Protein AF-A0A453CK16-F1 (afdb_monomer)

Nearest PDB structures (foldseek):
  3obv-assembly1_E  TM=9.033E-01  e=1.481E-09  Mus musculus
  3o4x-assembly2_F  TM=9.079E-01  e=4.672E-09  Mus musculus
  3obv-assembly2_H  TM=8.999E-01  e=5.505E-09  Mus musculus
  3obv-assembly1_F  TM=8.998E-01  e=8.074E-09  Mus musculus
  9b27-assembly1_G  TM=8.841E-01  e=6.142E-09  Mus musculus

Foldseek 3Di:
DVLVLVVQQVVQPPHPSHPDPADFLLVLLCQQVAADPVNPDGNLLVSLVCCVVPPVVVLVVVVVCVCLVVQLPDDLVVVVVVLVVLVVVLVVLVVVLVVCVVVPPVCPVVNVVSVVVSVVSVVVSVVVVVVSVVVQVVQQVLCVVSVHGCVVQGSSNSSVSVVSSSVSNNVSNVVSVVVVVVVVVVVVVVVVVVVVVVVVD

Solvent-accessible surface area (backbone atoms only — not comparable to full-atom values): 11253 Å² total; per-residue (Å²): 111,68,70,57,51,55,53,48,24,64,76,26,57,95,45,97,66,24,82,60,95,73,71,60,70,75,60,58,66,48,29,69,70,43,57,44,97,81,67,82,43,26,46,42,37,51,48,43,52,51,30,59,76,76,42,52,85,63,72,57,53,69,71,81,46,74,57,47,74,60,56,38,69,52,53,70,66,59,53,51,52,54,53,50,49,50,52,54,51,52,55,49,53,53,48,51,54,62,56,43,62,77,62,52,76,82,35,51,67,55,50,55,53,49,49,61,48,45,68,50,49,54,56,51,52,54,51,49,52,53,52,53,53,48,50,52,52,52,38,41,48,54,22,46,74,53,74,40,53,43,93,81,39,38,52,48,54,51,35,43,53,50,49,51,38,51,53,53,48,53,51,33,41,53,53,50,52,51,49,54,52,52,51,50,55,50,55,52,52,53,52,52,54,56,52,56,58,68,75,74,116

Organism: Aegilops tauschii subsp. strangulata (NCBI:txid200361)

Secondary structure (DSSP, 8-state):
-HHHHHHHHHHTTTSTTSS-S---GGGGGGGTT-B-TTSS-BHHHHHHHHHHHH-GGGTTGGGGGTTHHHHTT--HHHHHHHHHHHHHHHHHHHHHHHHGGGGTTTTHHHHHHHHHHHHHHHHHHHHHHHHHHHHHHHHHHHHHHTT--TTTS-HHHHHHHHHHHHHHHHHHHHHHHHHHHHHHHHHHHHHHHHHHHHT--

pLDDT: mean 93.97, std 6.88, range [46.44, 98.5]

Sequence (201 aa):
MQTILTLGNALNQGTARGSAVGFRLDSLLKLSDTRARNNKMTLMHYLCKLLAEKLPELLDFDKDLIHLEAASKIQLKLLAEEMQAINKGLEKVEQELAASVNDGAISVGFRKALKSFLDSAEAVVRSLISLYSEVGRNADSLAQYFGEDPARCPFEQVTSILVIFVNMFKKSRDENARTVEAEKKKMEKEKASMSTIKGSE

Structure (mmCIF, N/CA/C/O backbone):
data_AF-A0A453CK16-F1
#
_entry.id   AF-A0A453CK16-F1
#
loop_
_atom_site.group_PDB
_atom_site.id
_atom_site.type_symbol
_atom_site.label_atom_id
_atom_site.label_alt_id
_atom_site.label_comp_id
_atom_site.label_asym_id
_atom_site.label_entity_id
_atom_site.label_seq_id
_atom_site.pdbx_PDB_ins_code
_atom_site.Cartn_x
_atom_site.Cartn_y
_atom_site.Cartn_z
_atom_site.occupancy
_atom_site.B_iso_or_equiv
_atom_site.auth_seq_id
_atom_site.auth_comp_id
_atom_site.auth_asym_id
_atom_site.auth_atom_id
_atom_site.pdbx_PDB_model_num
ATOM 1 N N . MET A 1 1 ? -11.750 -7.220 8.566 1.00 93.44 1 MET A N 1
ATOM 2 C CA . MET A 1 1 ? -12.804 -6.336 8.009 1.00 93.44 1 MET A CA 1
ATOM 3 C C . MET A 1 1 ? -14.216 -6.707 8.461 1.00 93.44 1 MET A C 1
ATOM 5 O O . MET A 1 1 ? -14.912 -5.819 8.934 1.00 93.44 1 MET A O 1
ATOM 9 N N . GLN A 1 2 ? -14.642 -7.976 8.399 1.00 95.69 2 GLN A N 1
ATOM 10 C CA . GLN A 1 2 ? -16.018 -8.367 8.758 1.00 95.69 2 GLN A CA 1
ATOM 11 C C . GLN A 1 2 ? -16.450 -7.936 10.172 1.00 95.69 2 GLN A C 1
ATOM 13 O O . GLN A 1 2 ? -17.534 -7.389 10.341 1.00 95.69 2 GLN A O 1
ATOM 18 N N . THR A 1 3 ? -15.583 -8.092 11.178 1.00 97.12 3 THR A N 1
ATOM 19 C CA . THR A 1 3 ? -15.864 -7.641 12.554 1.00 97.12 3 THR A CA 1
ATOM 20 C C . THR A 1 3 ? -16.160 -6.141 12.623 1.00 97.12 3 THR A C 1
ATOM 22 O O . THR A 1 3 ? -17.064 -5.725 13.341 1.00 97.12 3 THR A O 1
ATOM 25 N N . ILE A 1 4 ? -15.450 -5.324 11.837 1.00 97.31 4 ILE A N 1
ATOM 26 C CA . ILE A 1 4 ? -15.676 -3.874 11.759 1.00 97.31 4 ILE A CA 1
ATOM 27 C C . ILE A 1 4 ? -17.053 -3.585 11.156 1.00 97.31 4 ILE A C 1
ATOM 29 O O . ILE A 1 4 ? -17.780 -2.758 11.697 1.00 97.31 4 ILE A O 1
ATOM 33 N N . LEU A 1 5 ? -17.434 -4.289 10.084 1.00 97.06 5 LEU A N 1
ATOM 34 C CA . LEU A 1 5 ? -18.754 -4.143 9.464 1.00 97.06 5 LEU A CA 1
ATOM 35 C C . LEU A 1 5 ? -19.875 -4.500 10.449 1.00 97.06 5 LEU A C 1
ATOM 37 O O . LEU A 1 5 ? -20.824 -3.734 10.601 1.00 97.06 5 LEU A O 1
ATOM 41 N N . THR A 1 6 ? -19.745 -5.621 11.163 1.00 96.50 6 THR A N 1
ATOM 42 C CA . THR A 1 6 ? -20.721 -6.050 12.176 1.00 96.50 6 THR A CA 1
ATOM 43 C C . THR A 1 6 ? -20.868 -5.012 13.288 1.00 96.50 6 THR A C 1
ATOM 45 O O . THR A 1 6 ? -21.990 -4.644 13.638 1.00 96.50 6 THR A O 1
ATOM 48 N N . LEU A 1 7 ? -19.753 -4.488 13.809 1.00 95.50 7 LEU A N 1
ATOM 49 C CA . LEU A 1 7 ? -19.775 -3.421 14.813 1.00 95.50 7 LEU A CA 1
ATOM 50 C C . LEU A 1 7 ? -20.417 -2.142 14.271 1.00 95.50 7 LEU A C 1
ATOM 52 O O . LEU A 1 7 ? -21.259 -1.545 14.938 1.00 95.50 7 LEU A O 1
ATOM 56 N N . GLY A 1 8 ? -20.054 -1.740 13.054 1.00 95.44 8 GLY A N 1
ATOM 57 C CA . GLY A 1 8 ? -20.627 -0.579 12.384 1.00 95.44 8 GLY A CA 1
ATOM 58 C C . GLY A 1 8 ? -22.141 -0.701 12.218 1.00 95.44 8 GLY A C 1
ATOM 59 O O . GLY A 1 8 ? -22.864 0.231 12.561 1.00 95.44 8 GLY A O 1
ATOM 60 N N . ASN A 1 9 ? -22.634 -1.854 11.766 1.00 96.94 9 ASN A N 1
ATOM 61 C CA . ASN A 1 9 ? -24.064 -2.109 11.599 1.00 96.94 9 ASN A CA 1
ATOM 62 C C . ASN A 1 9 ? -24.823 -2.101 12.926 1.00 96.94 9 ASN A C 1
ATOM 64 O O . ASN A 1 9 ? -25.909 -1.528 12.992 1.00 96.94 9 ASN A O 1
ATOM 68 N N . ALA A 1 10 ? -24.246 -2.682 13.981 1.00 95.19 10 ALA A N 1
ATOM 69 C CA . ALA A 1 10 ? -24.843 -2.652 15.313 1.00 95.19 10 ALA A CA 1
ATOM 70 C C . ALA A 1 10 ? -24.954 -1.216 15.855 1.00 95.19 10 ALA A C 1
ATOM 72 O O . ALA A 1 10 ? -25.998 -0.827 16.369 1.00 95.19 10 ALA A O 1
ATOM 73 N N . LEU A 1 11 ? -23.907 -0.401 15.691 1.00 92.69 11 LEU A N 1
ATOM 74 C CA . LEU A 1 11 ? -23.900 0.994 16.150 1.00 92.69 11 LEU A CA 1
ATOM 75 C C . LEU A 1 11 ? -24.828 1.906 15.340 1.00 92.69 11 LEU A C 1
ATOM 77 O O . LEU A 1 11 ? -25.341 2.884 15.875 1.00 92.69 11 LEU A O 1
ATOM 81 N N . ASN A 1 12 ? -25.035 1.601 14.058 1.00 94.06 12 ASN A N 1
ATOM 82 C CA . ASN A 1 12 ? -25.872 2.390 13.154 1.00 94.06 12 ASN A CA 1
ATOM 83 C C . ASN A 1 12 ? -27.290 1.816 12.989 1.00 94.06 12 ASN A C 1
ATOM 85 O O . ASN A 1 12 ? -28.010 2.233 12.074 1.00 94.06 12 ASN A O 1
ATOM 89 N N . GLN A 1 13 ? -27.708 0.875 13.842 1.00 95.50 13 GLN A N 1
ATOM 90 C CA . GLN A 1 13 ? -29.038 0.272 13.779 1.00 95.50 13 GLN A CA 1
ATOM 91 C C . GLN A 1 13 ? -30.133 1.350 13.833 1.00 95.50 13 GLN A C 1
ATOM 93 O O . GLN A 1 13 ? -30.101 2.252 14.666 1.00 95.50 13 GLN A O 1
ATOM 98 N N . GLY A 1 14 ? -31.102 1.264 12.917 1.00 93.44 14 GLY A N 1
ATOM 99 C CA . GLY A 1 14 ? -32.196 2.238 12.812 1.00 93.44 14 GLY A CA 1
ATOM 100 C C . GLY A 1 14 ? -31.829 3.553 12.112 1.00 93.44 14 GLY A C 1
ATOM 101 O O . GLY A 1 14 ? -32.677 4.432 12.000 1.00 93.44 14 GLY A O 1
ATOM 102 N N . THR A 1 15 ? -30.600 3.698 11.610 1.00 94.81 15 THR A N 1
ATOM 103 C CA . THR A 1 15 ? -30.185 4.837 10.774 1.00 94.81 15 THR A CA 1
ATOM 104 C C . THR A 1 15 ? -30.029 4.420 9.310 1.00 94.81 15 THR A C 1
ATOM 106 O O . THR A 1 15 ? -29.925 3.234 9.001 1.00 94.81 15 THR A O 1
ATOM 109 N N . ALA A 1 16 ? -29.903 5.394 8.403 1.00 91.25 16 ALA A N 1
ATOM 110 C CA . ALA A 1 16 ? -29.611 5.141 6.986 1.00 91.25 16 ALA A CA 1
ATOM 111 C C . ALA A 1 16 ? -28.255 4.443 6.733 1.00 91.25 16 ALA A C 1
ATOM 113 O O . ALA A 1 16 ? -27.999 3.990 5.623 1.00 91.25 16 ALA A O 1
ATOM 114 N N . ARG A 1 17 ? -27.372 4.378 7.741 1.00 89.88 17 ARG A N 1
ATOM 115 C CA . ARG A 1 17 ? -26.071 3.690 7.677 1.00 89.88 17 ARG A CA 1
ATOM 116 C C . ARG A 1 17 ? -26.094 2.295 8.315 1.00 89.88 17 ARG A C 1
ATOM 118 O O . ARG A 1 17 ? -25.049 1.655 8.387 1.00 89.88 17 ARG A O 1
ATOM 125 N N . GLY A 1 18 ? -27.243 1.847 8.821 1.00 91.31 18 GLY A N 1
ATOM 126 C CA . GLY A 1 18 ? -27.430 0.486 9.322 1.00 91.31 18 GLY A CA 1
ATOM 127 C C . GLY A 1 18 ? -27.593 -0.527 8.185 1.00 91.31 18 GLY A C 1
ATOM 128 O O . GLY A 1 18 ? -27.884 -0.154 7.051 1.00 91.31 18 GLY A O 1
ATOM 129 N N . SER A 1 19 ? -27.422 -1.815 8.496 1.00 94.06 19 SER A N 1
ATOM 130 C CA . SER A 1 19 ? -27.578 -2.930 7.541 1.00 94.06 19 SER A CA 1
ATOM 131 C C . SER A 1 19 ? -26.737 -2.800 6.261 1.00 94.06 19 SER A C 1
ATOM 133 O O . SER A 1 19 ? -27.125 -3.281 5.198 1.00 94.06 19 SER A O 1
ATOM 135 N N . ALA A 1 20 ? -25.575 -2.156 6.353 1.00 95.56 20 ALA A N 1
ATOM 136 C CA . ALA A 1 20 ? -24.637 -2.049 5.251 1.00 95.56 20 ALA A CA 1
ATOM 137 C C . ALA A 1 20 ? -24.041 -3.425 4.909 1.00 95.56 20 ALA A C 1
ATOM 139 O O . ALA A 1 20 ? -23.761 -4.238 5.794 1.00 95.56 20 ALA A O 1
ATOM 140 N N . VAL A 1 21 ? -23.802 -3.660 3.619 1.00 95.00 21 VAL A N 1
ATOM 141 C CA . VAL A 1 21 ? -23.111 -4.862 3.109 1.00 95.00 21 VAL A CA 1
ATOM 142 C C . VAL A 1 21 ? -21.591 -4.678 3.023 1.00 95.00 21 VAL A C 1
ATOM 144 O O . VAL A 1 21 ? -20.854 -5.641 2.848 1.00 95.00 21 VAL A O 1
ATOM 147 N N . GLY A 1 22 ? -21.118 -3.440 3.169 1.00 95.31 22 GLY A N 1
ATOM 148 C CA . GLY A 1 22 ? -19.716 -3.048 3.104 1.00 95.31 22 GLY A CA 1
ATOM 149 C C . GLY A 1 22 ? -19.547 -1.580 3.490 1.00 95.31 22 GLY A C 1
ATOM 150 O O . GLY A 1 22 ? -20.523 -0.875 3.747 1.00 95.31 22 GLY A O 1
ATOM 151 N N . PHE A 1 23 ? -18.305 -1.113 3.542 1.00 95.75 23 PHE A N 1
ATOM 152 C CA . PHE A 1 23 ? -17.972 0.280 3.832 1.00 95.75 23 PHE A CA 1
ATOM 153 C C . PHE A 1 23 ? -16.781 0.723 2.981 1.00 95.75 23 PHE A C 1
ATOM 155 O O . PHE A 1 23 ? -15.967 -0.100 2.571 1.00 95.75 23 PHE A O 1
ATOM 162 N N . ARG A 1 24 ? -16.691 2.029 2.723 1.00 95.38 24 ARG A N 1
ATOM 163 C CA . ARG A 1 24 ? -15.581 2.637 1.978 1.00 95.38 24 ARG A CA 1
ATOM 164 C C . ARG A 1 24 ? -14.286 2.569 2.775 1.00 95.38 24 ARG A C 1
ATOM 166 O O . ARG A 1 24 ? -14.323 2.678 4.002 1.00 95.38 24 ARG A O 1
ATOM 173 N N . LEU A 1 25 ? -13.152 2.423 2.093 1.00 97.12 25 LEU A N 1
ATOM 174 C CA . LEU A 1 25 ? -11.863 2.158 2.737 1.00 97.12 25 LEU A CA 1
ATOM 175 C C . LEU A 1 25 ? -11.475 3.249 3.752 1.00 97.12 25 LEU A C 1
ATOM 177 O O . LEU A 1 25 ? -10.989 2.955 4.844 1.00 97.12 25 LEU A O 1
ATOM 181 N N . ASP A 1 26 ? -11.781 4.506 3.437 1.00 96.06 26 ASP A N 1
ATOM 182 C CA . ASP A 1 26 ? -11.554 5.676 4.294 1.00 96.06 26 ASP A CA 1
ATOM 183 C C . ASP A 1 26 ? -12.275 5.614 5.655 1.00 96.06 26 ASP A C 1
ATOM 185 O O . ASP A 1 26 ? -11.871 6.262 6.624 1.00 96.06 26 ASP A O 1
ATOM 189 N N . SER A 1 27 ? -13.328 4.805 5.771 1.00 96.00 27 SER A N 1
ATOM 190 C CA . SER A 1 27 ? -14.107 4.665 7.000 1.00 96.00 27 SER A CA 1
ATOM 191 C C . SER A 1 27 ? -13.313 3.975 8.109 1.00 96.00 27 SER A C 1
ATOM 193 O O . SER A 1 27 ? -13.627 4.172 9.284 1.00 96.00 27 SER A O 1
ATOM 195 N N . LEU A 1 28 ? -12.241 3.253 7.765 1.00 97.50 28 LEU A N 1
ATOM 196 C CA . LEU A 1 28 ? -11.291 2.694 8.730 1.00 97.50 28 LEU A CA 1
ATOM 197 C C . LEU A 1 28 ? -10.650 3.771 9.614 1.00 97.50 28 LEU A C 1
ATOM 199 O O . LEU A 1 28 ? -10.407 3.533 10.798 1.00 97.50 28 LEU A O 1
ATOM 203 N N . LEU A 1 29 ? -10.430 4.968 9.067 1.00 96.50 29 LEU A N 1
ATOM 204 C CA . LEU A 1 29 ? -9.774 6.066 9.779 1.00 96.50 29 LEU A CA 1
ATOM 205 C C . LEU A 1 29 ? -10.645 6.617 10.921 1.00 96.50 29 LEU A C 1
ATOM 207 O O . LEU A 1 29 ? -10.131 7.087 11.931 1.00 96.50 29 LEU A O 1
ATOM 211 N N . LYS A 1 30 ? -11.969 6.455 10.824 1.00 95.56 30 LYS A N 1
ATOM 212 C CA . LYS A 1 30 ? -12.950 6.973 11.796 1.00 95.56 30 LYS A CA 1
ATOM 213 C C . LYS A 1 30 ? -13.072 6.114 13.060 1.00 95.56 30 LYS A C 1
ATOM 215 O O . LYS A 1 30 ? -13.738 6.504 14.025 1.00 95.56 30 LYS A O 1
ATOM 220 N N . LEU A 1 31 ? -12.445 4.935 13.082 1.00 96.56 31 LEU A N 1
ATOM 221 C CA . LEU A 1 31 ? -12.524 4.004 14.213 1.00 96.56 31 LEU A CA 1
ATOM 222 C C . LEU A 1 31 ? -11.849 4.555 15.479 1.00 96.56 31 LEU A C 1
ATOM 224 O O . LEU A 1 31 ? -12.281 4.237 16.589 1.00 96.56 31 LEU A O 1
ATOM 228 N N . SER A 1 32 ? -10.827 5.402 15.335 1.00 95.12 32 SER A N 1
ATOM 229 C CA . SER A 1 32 ? -10.202 6.078 16.483 1.00 95.12 32 SER A CA 1
ATOM 230 C C . SER A 1 32 ? -10.925 7.357 16.906 1.00 95.12 32 SER A C 1
ATOM 232 O O . SER A 1 32 ? -10.745 7.795 18.040 1.00 95.12 32 SER A O 1
ATOM 234 N N . ASP A 1 33 ? -11.782 7.915 16.053 1.00 92.31 33 ASP A N 1
ATOM 235 C CA . ASP A 1 33 ? -12.544 9.132 16.364 1.00 92.31 33 ASP A CA 1
ATOM 236 C C . ASP A 1 33 ? -13.856 8.815 17.085 1.00 92.31 33 ASP A C 1
ATOM 238 O O . ASP A 1 33 ? -14.339 9.588 17.914 1.00 92.31 33 ASP A O 1
ATOM 242 N N . THR A 1 34 ? -14.427 7.643 16.807 1.00 92.00 34 THR A N 1
ATOM 243 C CA . THR A 1 34 ? -15.672 7.189 17.433 1.00 92.00 34 THR A CA 1
ATOM 244 C C . THR A 1 34 ? -15.402 6.772 18.877 1.00 92.00 34 THR A C 1
ATOM 246 O O . THR A 1 34 ? -14.771 5.744 19.120 1.00 92.00 34 THR A O 1
ATOM 249 N N . ARG A 1 35 ? -15.870 7.559 19.852 1.00 92.06 35 ARG A N 1
ATOM 250 C CA . ARG A 1 35 ? -15.630 7.339 21.289 1.00 92.06 35 ARG A CA 1
ATOM 251 C C . ARG A 1 35 ? -16.846 6.781 22.017 1.00 92.06 35 ARG A C 1
ATOM 253 O O . ARG A 1 35 ? -17.988 7.107 21.706 1.00 92.06 35 ARG A O 1
ATOM 260 N N . ALA A 1 36 ? -16.585 5.973 23.042 1.00 88.25 36 ALA A N 1
ATOM 261 C CA . ALA A 1 36 ? -17.596 5.595 24.019 1.00 88.25 36 ALA A CA 1
ATOM 262 C C . ALA A 1 36 ? -18.073 6.827 24.811 1.00 88.25 36 ALA A C 1
ATOM 264 O O . ALA A 1 36 ? -17.327 7.788 24.985 1.00 88.25 36 ALA A O 1
ATOM 265 N N . ARG A 1 37 ? -19.288 6.769 25.377 1.00 86.69 37 ARG A N 1
ATOM 266 C CA . ARG A 1 37 ? -19.904 7.879 26.138 1.00 86.69 37 ARG A CA 1
ATOM 267 C C . ARG A 1 37 ? -19.032 8.406 27.286 1.00 86.69 37 ARG A C 1
ATOM 269 O O . ARG A 1 37 ? -19.105 9.577 27.629 1.00 86.69 37 ARG A O 1
ATOM 276 N N . ASN A 1 38 ? -18.204 7.548 27.878 1.00 82.94 38 ASN A N 1
ATOM 277 C CA . ASN A 1 38 ? -17.293 7.919 28.962 1.00 82.94 38 ASN A CA 1
ATOM 278 C C . ASN A 1 38 ? -15.964 8.533 28.476 1.00 82.94 38 ASN A C 1
ATOM 280 O O . ASN A 1 38 ? -15.099 8.800 29.303 1.00 82.94 38 ASN A O 1
ATOM 284 N N . ASN A 1 39 ? -15.773 8.704 27.162 1.00 81.19 39 ASN A N 1
ATOM 285 C CA . ASN A 1 39 ? -14.554 9.179 26.496 1.00 81.19 39 ASN A CA 1
ATOM 286 C C . ASN A 1 39 ? -13.263 8.395 26.798 1.00 81.19 39 ASN A C 1
ATOM 288 O O . ASN A 1 39 ? -12.195 8.778 26.316 1.00 81.19 39 ASN A O 1
ATOM 292 N N . LYS A 1 40 ? -13.346 7.273 27.525 1.00 83.62 40 LYS A N 1
ATOM 293 C CA . LYS A 1 40 ? -12.182 6.475 27.942 1.00 83.62 40 LYS A CA 1
ATOM 294 C C . LYS A 1 40 ? -11.665 5.537 26.856 1.00 83.62 40 LYS A C 1
ATOM 296 O O . LYS A 1 40 ? -10.514 5.131 26.922 1.00 83.62 40 LYS A O 1
ATOM 301 N N . MET A 1 41 ? -12.500 5.166 25.887 1.00 91.00 41 MET A N 1
ATOM 302 C CA . MET A 1 41 ? -12.119 4.249 24.810 1.00 91.00 41 MET A CA 1
ATOM 303 C C . MET A 1 41 ? -12.734 4.658 23.475 1.00 91.00 41 MET A C 1
ATOM 305 O O . MET A 1 41 ? -13.806 5.267 23.434 1.00 91.00 41 MET A O 1
ATOM 309 N N . THR A 1 42 ? -12.052 4.297 22.393 1.00 96.56 42 THR A N 1
ATOM 310 C CA . THR A 1 42 ? -12.535 4.459 21.016 1.00 96.56 42 THR A CA 1
ATOM 311 C C . THR A 1 42 ? -13.094 3.137 20.489 1.00 96.56 42 THR A C 1
ATOM 313 O O . THR A 1 42 ? -12.890 2.081 21.096 1.00 96.56 42 THR A O 1
ATOM 316 N N . LEU A 1 43 ? -13.768 3.167 19.341 1.00 96.50 43 LEU A N 1
ATOM 317 C CA . LEU A 1 43 ? -14.229 1.958 18.666 1.00 96.50 43 LEU A CA 1
ATOM 318 C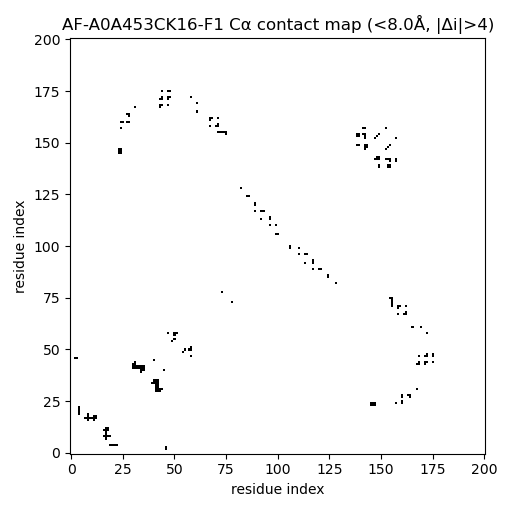 C . LEU A 1 43 ? -13.053 1.059 18.254 1.00 96.50 43 LEU A C 1
ATOM 320 O O . LEU A 1 43 ? -13.175 -0.157 18.349 1.00 96.50 43 LEU A O 1
ATOM 324 N N . MET A 1 44 ? -11.897 1.633 17.898 1.00 97.69 44 MET A N 1
ATOM 325 C CA . MET A 1 44 ? -10.666 0.867 17.653 1.00 97.69 44 MET A CA 1
ATOM 326 C C . MET A 1 44 ? -10.211 0.093 18.899 1.00 97.69 44 MET A C 1
ATOM 328 O O . MET A 1 44 ? -9.927 -1.099 18.816 1.00 97.69 44 MET A O 1
ATOM 332 N N . HIS A 1 45 ? -10.214 0.726 20.078 1.00 97.31 45 HIS A N 1
ATOM 333 C CA . HIS A 1 45 ? -9.892 0.032 21.331 1.00 97.31 45 HIS A CA 1
ATOM 334 C C . HIS A 1 45 ? -10.859 -1.115 21.605 1.00 97.31 45 HIS A C 1
ATOM 336 O O . HIS A 1 45 ? -10.431 -2.199 22.005 1.00 97.31 45 HIS A O 1
ATOM 342 N N . TYR A 1 46 ? -12.154 -0.875 21.395 1.00 96.44 46 TYR A N 1
ATOM 343 C CA . TYR A 1 46 ? -13.173 -1.898 21.581 1.00 96.44 46 TYR A CA 1
ATOM 344 C C . TYR A 1 46 ? -12.993 -3.062 20.600 1.00 96.44 46 TYR A C 1
ATOM 346 O O . TYR A 1 46 ? -13.031 -4.214 21.021 1.00 96.44 46 TYR A O 1
ATOM 354 N N . LEU A 1 47 ? -12.702 -2.776 19.327 1.00 97.44 47 LEU A N 1
ATOM 355 C CA . LEU A 1 47 ? -12.375 -3.785 18.321 1.00 97.44 47 LEU A CA 1
ATOM 356 C C . LEU A 1 47 ? -11.186 -4.645 18.764 1.00 97.44 47 LEU A C 1
ATOM 358 O O . LEU A 1 47 ? -11.301 -5.866 18.757 1.00 97.44 47 LEU A O 1
ATOM 362 N N . CYS A 1 48 ? -10.074 -4.039 19.193 1.00 97.56 48 CYS A N 1
ATOM 363 C CA . CYS A 1 48 ? -8.908 -4.793 19.662 1.00 97.56 48 CYS A CA 1
ATOM 364 C C . CYS A 1 48 ? -9.245 -5.692 20.865 1.00 97.56 48 CYS A C 1
ATOM 366 O O . CYS A 1 48 ? -8.781 -6.827 20.914 1.00 97.56 48 CYS A O 1
ATOM 368 N N . LYS A 1 49 ? -10.071 -5.223 21.816 1.00 96.06 49 LYS A N 1
ATOM 369 C CA . LYS A 1 49 ? -10.531 -6.050 22.949 1.00 96.06 49 LYS A CA 1
ATOM 370 C C . LYS A 1 49 ? -11.393 -7.222 22.487 1.00 96.06 49 LYS A C 1
ATOM 372 O O . LYS A 1 49 ? -11.175 -8.343 22.929 1.00 96.06 49 LYS A O 1
ATOM 377 N N . LEU A 1 50 ? -12.342 -6.963 21.589 1.00 96.44 50 LEU A N 1
ATOM 378 C CA . LEU A 1 50 ? -13.229 -7.990 21.055 1.00 96.44 50 LEU A CA 1
ATOM 379 C C . LEU A 1 50 ? -12.444 -9.066 20.297 1.00 96.44 50 LEU A C 1
ATOM 381 O O . LEU A 1 50 ? -12.703 -10.251 20.482 1.00 96.44 50 LEU A O 1
ATOM 385 N N . LEU A 1 51 ? -11.471 -8.663 19.475 1.00 97.69 51 LEU A N 1
ATOM 386 C CA . LEU A 1 51 ? -10.594 -9.602 18.776 1.00 97.69 51 LEU A CA 1
ATOM 387 C C . LEU A 1 51 ? -9.741 -10.400 19.761 1.00 97.69 51 LEU A C 1
ATOM 389 O O . LEU A 1 51 ? -9.688 -11.613 19.642 1.00 97.69 51 LEU A O 1
ATOM 393 N N . ALA A 1 52 ? -9.164 -9.769 20.786 1.00 96.31 52 ALA A N 1
ATOM 394 C CA . ALA A 1 52 ? -8.405 -10.492 21.806 1.00 96.31 52 ALA A CA 1
ATOM 395 C C . ALA A 1 52 ? -9.223 -11.580 22.520 1.00 96.31 52 ALA A C 1
ATOM 397 O O . ALA A 1 52 ? -8.679 -12.621 22.876 1.00 96.31 52 ALA A O 1
ATOM 398 N N . GLU A 1 53 ? -10.519 -11.343 22.732 1.00 96.19 53 GLU A N 1
ATOM 399 C CA . GLU A 1 53 ? -11.406 -12.295 23.401 1.00 96.19 53 GLU A CA 1
ATOM 400 C C . GLU A 1 53 ? -11.927 -13.393 22.462 1.00 96.19 53 GLU A C 1
ATOM 402 O O . GLU A 1 53 ? -12.079 -14.538 22.883 1.00 96.19 53 GLU A O 1
ATOM 407 N N . LYS A 1 54 ? -12.262 -13.047 21.213 1.00 97.06 54 LYS A N 1
ATOM 408 C CA . LYS A 1 54 ? -13.015 -13.936 20.311 1.00 97.06 54 LYS A CA 1
ATOM 409 C C . LYS A 1 54 ? -12.198 -14.515 19.160 1.00 97.06 54 LYS A C 1
ATOM 411 O O . LYS A 1 54 ? -12.542 -15.594 18.697 1.00 97.06 54 LYS A O 1
ATOM 416 N N . LEU A 1 55 ? -11.202 -13.779 18.673 1.00 96.75 55 LEU A N 1
ATOM 417 C CA . LEU A 1 55 ? -10.424 -14.070 17.460 1.00 96.75 55 LEU A CA 1
ATOM 418 C C . LEU A 1 55 ? -8.958 -13.621 17.656 1.00 96.75 55 LEU A C 1
ATOM 420 O O . LEU A 1 55 ? -8.497 -12.694 16.975 1.00 96.75 55 LEU A O 1
ATOM 424 N N . PRO A 1 56 ? -8.241 -14.175 18.654 1.00 96.19 56 PRO A N 1
ATOM 425 C CA . PRO A 1 56 ? -6.902 -13.718 19.020 1.00 96.19 56 PRO A CA 1
ATOM 426 C C . PRO A 1 56 ? -5.880 -13.867 17.885 1.00 96.19 56 PRO A C 1
ATOM 428 O O . PRO A 1 56 ? -4.928 -13.094 17.834 1.00 96.19 56 PRO A O 1
AT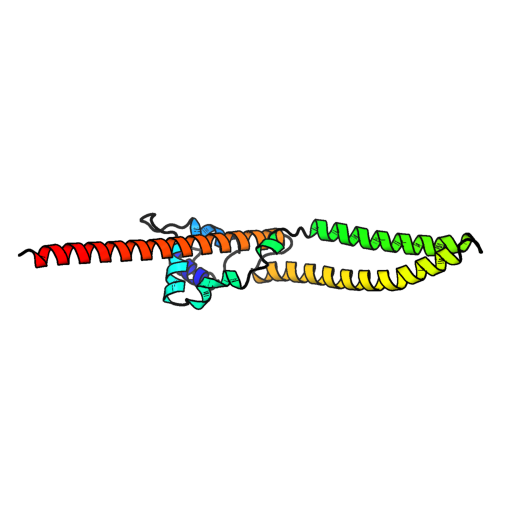OM 431 N N . GLU A 1 57 ? -6.096 -14.793 16.950 1.00 94.69 57 GLU A N 1
ATOM 432 C CA . GLU A 1 57 ? -5.291 -14.990 15.739 1.00 94.69 57 GLU A CA 1
ATOM 433 C C . GLU A 1 57 ? -5.310 -13.790 14.784 1.00 94.69 57 GLU A C 1
ATOM 435 O O . GLU A 1 57 ? -4.444 -13.662 13.930 1.00 94.69 57 GLU A O 1
ATOM 440 N N . LEU A 1 58 ? -6.285 -12.887 14.922 1.00 96.12 58 LEU A N 1
ATOM 441 C CA . LEU A 1 58 ? -6.350 -11.661 14.127 1.00 96.12 58 LEU A CA 1
ATOM 442 C C . LEU A 1 58 ? -5.626 -10.487 14.790 1.00 96.12 58 LEU A C 1
ATOM 444 O O . LEU A 1 58 ? -5.599 -9.398 14.218 1.00 96.12 58 LEU A O 1
ATOM 448 N N . LEU A 1 59 ? -5.077 -10.644 16.000 1.00 96.12 59 LEU A N 1
ATOM 449 C CA . LEU A 1 59 ? -4.419 -9.538 16.700 1.00 96.12 59 LEU A CA 1
ATOM 450 C C . LEU A 1 59 ? -3.079 -9.147 16.091 1.00 96.12 59 LEU A C 1
ATOM 452 O O . LEU A 1 59 ? -2.643 -8.021 16.330 1.00 96.12 59 LEU A O 1
ATOM 456 N N . ASP A 1 60 ? -2.424 -10.045 15.364 1.00 95.50 60 ASP A N 1
ATOM 457 C CA . ASP A 1 60 ? -1.099 -9.837 14.793 1.00 95.50 60 ASP A CA 1
ATOM 458 C C . ASP A 1 60 ? -1.068 -9.912 13.266 1.00 95.50 60 ASP A C 1
ATOM 460 O O . ASP A 1 60 ? 0.004 -10.062 12.685 1.00 95.50 60 ASP A O 1
ATOM 464 N N . PHE A 1 61 ? -2.215 -9.674 12.618 1.00 96.56 61 PHE A N 1
ATOM 465 C CA . PHE A 1 61 ? -2.321 -9.539 11.158 1.00 96.56 61 PHE A CA 1
ATOM 466 C C . PHE A 1 61 ? -1.337 -8.506 10.577 1.00 96.56 61 PHE A C 1
ATOM 468 O O . PHE A 1 61 ? -0.985 -8.562 9.402 1.00 96.56 61 PHE A O 1
ATOM 475 N N . ASP A 1 62 ? -0.882 -7.540 11.386 1.00 95.75 62 ASP A N 1
ATOM 476 C CA . ASP A 1 62 ? 0.123 -6.563 10.973 1.00 95.75 62 ASP A CA 1
ATOM 477 C C . ASP A 1 62 ? 1.468 -7.211 10.606 1.00 95.75 62 ASP A C 1
ATOM 479 O O . ASP A 1 62 ? 2.224 -6.641 9.819 1.00 95.75 62 ASP A O 1
ATOM 483 N N . LYS A 1 63 ? 1.748 -8.418 11.114 1.00 95.94 63 LYS A N 1
ATOM 484 C CA . LYS A 1 63 ? 2.934 -9.209 10.766 1.00 95.94 63 LYS A CA 1
ATOM 485 C C . LYS A 1 63 ? 2.865 -9.825 9.371 1.00 95.94 63 LYS A C 1
ATOM 487 O O . LYS A 1 63 ? 3.917 -10.102 8.814 1.00 95.94 63 LYS A O 1
ATOM 492 N N . ASP A 1 64 ? 1.681 -9.989 8.790 1.00 97.06 64 ASP A N 1
ATOM 493 C CA . ASP A 1 64 ? 1.535 -10.473 7.409 1.00 97.06 64 ASP A CA 1
ATOM 494 C C . ASP A 1 64 ? 1.724 -9.338 6.388 1.00 97.06 64 ASP A C 1
ATOM 496 O O . ASP A 1 64 ? 1.878 -9.566 5.189 1.00 97.06 64 ASP A O 1
ATOM 500 N N . LEU A 1 65 ? 1.745 -8.087 6.862 1.00 96.94 65 LEU A N 1
ATOM 501 C CA . LEU A 1 65 ? 1.800 -6.871 6.052 1.00 96.94 65 LEU A CA 1
ATOM 502 C C . LEU A 1 65 ? 3.173 -6.181 6.121 1.00 96.94 65 LEU A C 1
ATOM 504 O O . LEU A 1 65 ? 3.261 -4.955 6.043 1.00 96.94 65 LEU A O 1
ATOM 508 N N . ILE A 1 66 ? 4.265 -6.948 6.235 1.00 96.69 66 ILE A N 1
ATOM 509 C CA . ILE A 1 66 ? 5.627 -6.410 6.437 1.00 96.69 66 ILE A CA 1
ATOM 510 C C . ILE A 1 66 ? 6.086 -5.428 5.350 1.00 96.69 66 ILE A C 1
ATOM 512 O O . ILE A 1 66 ? 6.871 -4.522 5.624 1.00 96.69 66 ILE A O 1
ATOM 516 N N . HIS A 1 67 ? 5.600 -5.586 4.118 1.00 97.56 67 HIS A N 1
ATOM 517 C CA . HIS A 1 67 ? 5.975 -4.734 2.990 1.00 97.56 67 HIS A CA 1
ATOM 518 C C . HIS A 1 67 ? 5.076 -3.509 2.830 1.00 97.56 67 HIS A C 1
ATOM 520 O O . HIS A 1 67 ? 5.389 -2.649 2.012 1.00 97.56 67 HIS A O 1
ATOM 526 N N . LEU A 1 68 ? 3.992 -3.389 3.601 1.00 97.81 68 LEU A N 1
ATOM 527 C CA . LEU A 1 68 ? 2.997 -2.330 3.425 1.00 97.81 68 LEU A CA 1
ATOM 528 C C . LEU A 1 68 ? 3.604 -0.923 3.568 1.00 97.81 68 LEU A C 1
ATOM 530 O O . LEU A 1 68 ? 3.320 -0.045 2.761 1.00 97.81 68 LEU A O 1
ATOM 534 N N . GLU A 1 69 ? 4.484 -0.727 4.551 1.00 96.25 69 GLU A N 1
ATOM 535 C CA . GLU A 1 69 ? 5.171 0.551 4.797 1.00 96.25 69 GLU A CA 1
ATOM 536 C C . GLU A 1 69 ? 6.182 0.909 3.694 1.00 96.25 69 GLU A C 1
ATOM 538 O O . GLU A 1 69 ? 6.440 2.080 3.426 1.00 96.25 69 GLU A O 1
ATOM 543 N N . ALA A 1 70 ? 6.801 -0.091 3.064 1.00 97.38 70 ALA A N 1
ATOM 544 C CA . ALA A 1 70 ? 7.688 0.137 1.927 1.00 97.38 70 ALA A CA 1
ATOM 545 C C . ALA A 1 70 ? 6.872 0.426 0.660 1.00 97.38 70 ALA A C 1
ATOM 547 O O . ALA A 1 70 ? 7.188 1.348 -0.087 1.00 97.38 70 ALA A O 1
ATOM 548 N N . ALA A 1 71 ? 5.790 -0.327 0.460 1.00 96.69 71 ALA A N 1
ATOM 549 C CA . ALA A 1 71 ? 4.868 -0.179 -0.653 1.00 96.69 71 ALA A CA 1
ATOM 550 C C . ALA A 1 71 ? 4.205 1.207 -0.674 1.00 96.69 71 ALA A C 1
ATOM 552 O O . ALA A 1 71 ? 4.112 1.808 -1.738 1.00 96.69 71 ALA A O 1
ATOM 553 N N . SER A 1 72 ? 3.832 1.761 0.486 1.00 96.44 72 SER A N 1
ATOM 554 C CA . SER A 1 72 ? 3.216 3.097 0.585 1.00 96.44 72 SER A CA 1
ATOM 555 C C . SER A 1 72 ? 4.127 4.254 0.158 1.00 96.44 72 SER A C 1
ATOM 557 O O . SER A 1 72 ? 3.653 5.371 -0.041 1.00 96.44 72 SER A O 1
ATOM 559 N N . LYS A 1 73 ? 5.434 4.004 0.012 1.00 96.06 73 LYS A N 1
ATOM 560 C CA . LYS A 1 73 ? 6.431 4.994 -0.426 1.00 96.06 73 LYS A CA 1
ATOM 561 C C . LYS A 1 73 ? 6.685 4.953 -1.932 1.00 96.06 73 LYS A C 1
ATOM 563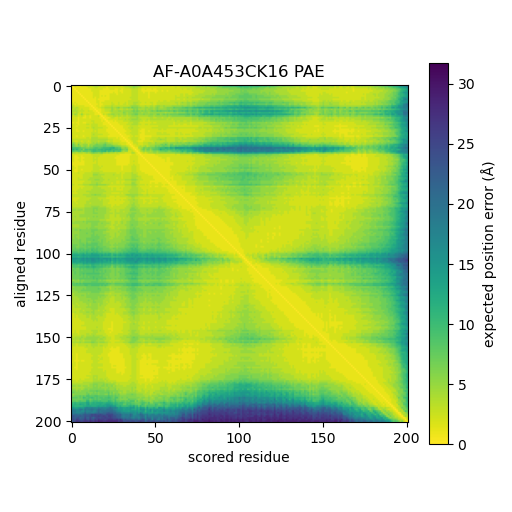 O O . LYS A 1 73 ? 7.385 5.822 -2.450 1.00 96.06 73 LYS A O 1
ATOM 568 N N . ILE A 1 74 ? 6.151 3.950 -2.630 1.00 94.88 74 ILE A N 1
ATOM 569 C CA . ILE A 1 74 ? 6.274 3.825 -4.082 1.00 94.88 74 ILE A CA 1
ATOM 570 C C . ILE A 1 74 ? 5.352 4.851 -4.737 1.00 94.88 74 ILE A C 1
ATOM 572 O O . ILE A 1 74 ? 4.187 4.963 -4.376 1.00 94.88 74 ILE A O 1
ATOM 576 N N . GLN A 1 75 ? 5.876 5.570 -5.729 1.00 94.19 75 GLN A N 1
ATOM 577 C CA . GLN A 1 75 ? 5.093 6.464 -6.578 1.00 94.19 75 GLN A CA 1
ATOM 578 C C . GLN A 1 75 ? 5.008 5.850 -7.973 1.00 94.19 75 GLN A C 1
ATOM 580 O O . GLN A 1 75 ? 6.007 5.809 -8.696 1.00 94.19 75 GLN A O 1
ATOM 585 N N . LEU A 1 76 ? 3.823 5.381 -8.368 1.00 93.50 76 LEU A N 1
ATOM 586 C CA . LEU A 1 76 ? 3.627 4.696 -9.649 1.00 93.50 76 LEU A CA 1
ATOM 587 C C . LEU A 1 76 ? 3.900 5.615 -10.839 1.00 93.50 76 LEU A C 1
ATOM 589 O O . LEU A 1 76 ? 4.360 5.158 -11.884 1.00 93.50 76 LEU A O 1
ATOM 593 N N . LYS A 1 77 ? 3.685 6.922 -10.662 1.00 92.50 77 LYS A N 1
ATOM 594 C CA . LYS A 1 77 ? 4.046 7.927 -11.662 1.00 92.50 77 LYS A CA 1
ATOM 595 C C . LYS A 1 77 ? 5.556 7.975 -11.913 1.00 92.50 77 LYS A C 1
ATOM 597 O O . LYS A 1 77 ? 5.966 7.900 -13.065 1.00 92.50 77 LYS A O 1
ATOM 602 N N . LEU A 1 78 ? 6.372 8.051 -10.858 1.00 94.56 78 LEU A N 1
ATOM 603 C CA . LEU A 1 78 ? 7.834 8.046 -11.000 1.00 94.56 78 LEU A CA 1
ATOM 604 C C . LEU A 1 78 ? 8.312 6.727 -11.611 1.00 94.56 78 LEU A C 1
ATOM 606 O O . LEU A 1 78 ? 9.158 6.721 -12.496 1.00 94.56 78 LEU A O 1
ATOM 610 N N . LEU A 1 79 ? 7.709 5.608 -11.205 1.00 94.62 79 LEU A N 1
ATOM 611 C CA . LEU A 1 79 ? 8.011 4.307 -11.796 1.00 94.62 79 LEU A CA 1
ATOM 612 C C . LEU A 1 79 ? 7.714 4.274 -13.307 1.00 94.62 79 LEU A C 1
ATOM 614 O O . LEU A 1 79 ? 8.489 3.707 -14.072 1.00 94.62 79 LEU A O 1
ATOM 618 N N . ALA A 1 80 ? 6.621 4.902 -13.750 1.00 94.44 80 ALA A N 1
ATOM 619 C CA . ALA A 1 80 ? 6.292 5.029 -15.169 1.00 94.44 80 ALA A CA 1
ATOM 620 C C . ALA A 1 80 ? 7.318 5.886 -15.934 1.00 94.44 80 ALA A C 1
ATOM 622 O O . ALA A 1 80 ? 7.699 5.538 -17.053 1.00 94.44 80 ALA A O 1
ATOM 623 N N . GLU A 1 81 ? 7.778 6.986 -15.331 1.00 97.31 81 GLU A N 1
ATOM 624 C CA . GLU A 1 81 ? 8.798 7.873 -15.905 1.00 97.31 81 GLU A CA 1
ATOM 625 C C . GLU A 1 81 ? 10.139 7.141 -16.088 1.00 97.31 81 GLU A C 1
ATOM 627 O O . GLU A 1 81 ? 10.715 7.185 -17.178 1.00 97.31 81 GLU A O 1
ATOM 632 N N . GLU A 1 82 ? 10.585 6.387 -15.080 1.00 96.44 82 GLU A N 1
ATOM 633 C CA . GLU A 1 82 ? 11.797 5.556 -15.150 1.00 96.44 82 GLU A CA 1
ATOM 634 C C . GLU A 1 82 ? 11.682 4.469 -16.232 1.00 96.44 82 GLU A C 1
ATOM 636 O O . GLU A 1 82 ? 12.591 4.291 -17.047 1.00 96.44 82 GLU A O 1
ATOM 641 N N . MET A 1 83 ? 10.533 3.786 -16.321 1.00 96.44 83 MET A N 1
ATOM 642 C CA . MET A 1 83 ? 10.283 2.797 -17.378 1.00 96.44 83 MET A CA 1
ATOM 643 C C . MET A 1 83 ? 10.339 3.411 -18.777 1.00 96.44 83 MET A C 1
ATOM 645 O O . MET A 1 83 ? 10.912 2.826 -19.700 1.00 96.44 83 MET A O 1
ATOM 649 N N . GLN A 1 84 ? 9.774 4.606 -18.948 1.00 96.56 84 GLN A N 1
ATOM 650 C CA . GLN A 1 84 ? 9.838 5.320 -20.216 1.00 96.56 84 GLN A CA 1
ATOM 651 C C . GLN A 1 84 ? 11.277 5.727 -20.562 1.00 96.56 84 GLN A C 1
ATOM 653 O O . GLN A 1 84 ? 11.668 5.651 -21.729 1.00 96.56 84 GLN A O 1
ATOM 658 N N . ALA A 1 85 ? 12.061 6.162 -19.574 1.00 97.75 85 ALA A N 1
ATOM 659 C CA . ALA A 1 85 ? 13.460 6.525 -19.766 1.00 97.75 85 ALA A CA 1
ATOM 660 C C . ALA A 1 85 ? 14.302 5.323 -20.217 1.00 97.75 85 ALA A C 1
ATOM 662 O O . ALA A 1 85 ? 15.088 5.457 -21.155 1.00 97.75 85 ALA A O 1
ATOM 663 N N . ILE A 1 86 ? 14.085 4.148 -19.617 1.00 97.50 86 ILE A N 1
ATOM 664 C CA . ILE A 1 86 ? 14.758 2.897 -19.997 1.00 97.50 86 ILE A CA 1
ATOM 665 C C . ILE A 1 86 ? 14.433 2.518 -21.445 1.00 97.50 86 ILE A C 1
ATOM 667 O O . ILE A 1 86 ? 15.353 2.286 -22.230 1.00 97.50 86 ILE A O 1
ATOM 671 N N . ASN A 1 87 ? 13.150 2.522 -21.826 1.00 95.31 87 ASN A N 1
ATOM 672 C CA . ASN A 1 87 ? 12.734 2.189 -23.194 1.00 95.31 87 ASN A CA 1
ATOM 673 C C . ASN A 1 87 ? 13.348 3.148 -24.222 1.00 95.31 87 ASN A C 1
ATOM 675 O O . ASN A 1 87 ? 13.962 2.710 -25.189 1.00 95.31 87 ASN A O 1
ATOM 679 N N . LYS A 1 88 ? 13.282 4.461 -23.965 1.00 96.69 88 LYS A N 1
ATOM 680 C CA . LYS A 1 88 ? 13.911 5.474 -24.829 1.00 96.69 88 LYS A CA 1
ATOM 681 C C . LYS A 1 88 ? 15.429 5.325 -24.903 1.00 96.69 88 LYS A C 1
ATOM 683 O O . LYS A 1 88 ? 16.030 5.641 -25.926 1.00 96.69 88 LYS A O 1
ATOM 688 N N . GLY A 1 89 ? 16.066 4.916 -23.808 1.00 97.00 89 GLY A N 1
ATOM 689 C CA . GLY A 1 89 ? 17.497 4.634 -23.772 1.00 97.00 89 GLY A CA 1
ATOM 690 C C . GLY A 1 89 ? 17.857 3.483 -24.705 1.00 97.00 89 GLY A C 1
ATOM 691 O O . GLY A 1 89 ? 18.769 3.630 -25.513 1.00 97.00 89 GLY A O 1
ATOM 692 N N . LEU A 1 90 ? 17.104 2.383 -24.642 1.00 97.00 90 LEU A N 1
ATOM 693 C CA . LEU A 1 90 ? 17.300 1.225 -25.512 1.00 97.00 90 LEU A CA 1
ATOM 694 C C . LEU A 1 90 ? 17.068 1.576 -26.991 1.00 97.00 90 LEU A C 1
ATOM 696 O O . LEU A 1 90 ? 17.942 1.314 -27.812 1.00 97.00 90 LEU A O 1
ATOM 700 N N . GLU A 1 91 ? 15.974 2.276 -27.307 1.00 96.69 91 GLU A N 1
ATOM 701 C CA . GLU A 1 91 ? 15.668 2.748 -28.669 1.00 96.69 91 GLU A CA 1
ATOM 702 C C . GLU A 1 91 ? 16.807 3.593 -29.261 1.00 96.69 91 GLU A C 1
ATOM 704 O O . GLU A 1 91 ? 17.152 3.460 -30.435 1.00 96.69 91 GLU A O 1
ATOM 709 N N . LYS A 1 92 ? 17.435 4.460 -28.456 1.00 97.38 92 LYS A N 1
ATOM 710 C CA . LYS A 1 92 ? 18.594 5.244 -28.908 1.00 97.38 92 LYS A CA 1
ATOM 711 C C . LYS A 1 92 ? 19.785 4.355 -29.241 1.00 97.38 92 LYS A C 1
ATOM 713 O O . LYS A 1 92 ? 20.451 4.587 -30.241 1.00 97.38 92 LYS A O 1
ATOM 718 N N . VAL A 1 93 ? 20.057 3.337 -28.428 1.00 96.25 93 VAL A N 1
ATOM 719 C CA . VAL A 1 93 ? 21.162 2.399 -28.674 1.00 96.25 93 VAL A CA 1
ATOM 720 C C . VAL A 1 93 ? 20.924 1.600 -29.962 1.00 96.25 93 VAL A C 1
ATOM 722 O O . VAL A 1 93 ? 21.854 1.416 -30.749 1.00 96.25 93 VAL A O 1
ATOM 725 N N . GLU A 1 94 ? 19.684 1.182 -30.218 1.00 96.25 94 GLU A N 1
ATOM 726 C CA . GLU A 1 94 ? 19.282 0.539 -31.476 1.00 96.25 94 GLU A CA 1
ATOM 727 C C . GLU A 1 94 ? 19.481 1.472 -32.683 1.00 96.25 94 GLU A C 1
ATOM 729 O O . GLU A 1 94 ? 20.027 1.059 -33.710 1.00 96.25 94 GLU A O 1
ATOM 734 N N . GLN A 1 95 ? 19.095 2.746 -32.554 1.00 96.56 95 GLN A N 1
ATOM 735 C CA . GLN A 1 95 ? 19.285 3.762 -33.595 1.00 96.56 95 GLN A CA 1
ATOM 736 C C . GLN A 1 95 ? 20.767 4.021 -33.891 1.00 96.56 95 GLN A C 1
ATOM 738 O O . GLN A 1 95 ? 21.145 4.084 -35.060 1.00 96.56 95 GLN A O 1
ATOM 743 N N . GLU A 1 96 ? 21.616 4.116 -32.865 1.00 95.81 96 GLU A N 1
ATOM 744 C CA . GLU A 1 96 ? 23.067 4.277 -33.034 1.00 95.81 96 GLU A CA 1
ATOM 745 C C . GLU A 1 96 ? 23.694 3.057 -33.721 1.00 95.81 96 GLU A C 1
ATOM 747 O O . GLU A 1 96 ? 24.526 3.199 -34.623 1.00 95.81 96 GLU A O 1
ATOM 752 N N . LEU A 1 97 ? 23.256 1.839 -33.372 1.00 95.56 97 LEU A N 1
ATOM 753 C CA . LEU A 1 97 ? 23.696 0.634 -34.075 1.00 95.56 97 LEU A CA 1
ATOM 754 C C . LEU A 1 97 ? 23.315 0.697 -35.562 1.00 95.56 97 LEU A C 1
ATOM 756 O O . LEU A 1 97 ? 24.162 0.417 -36.415 1.00 95.56 97 LEU A O 1
ATOM 760 N N . ALA A 1 98 ? 22.081 1.093 -35.878 1.00 94.44 98 ALA A N 1
ATOM 761 C CA . ALA A 1 98 ? 21.614 1.231 -37.254 1.00 94.44 98 ALA A CA 1
ATOM 762 C C . ALA A 1 98 ? 22.386 2.316 -38.029 1.00 94.44 98 ALA A C 1
ATOM 764 O O . ALA A 1 98 ? 22.813 2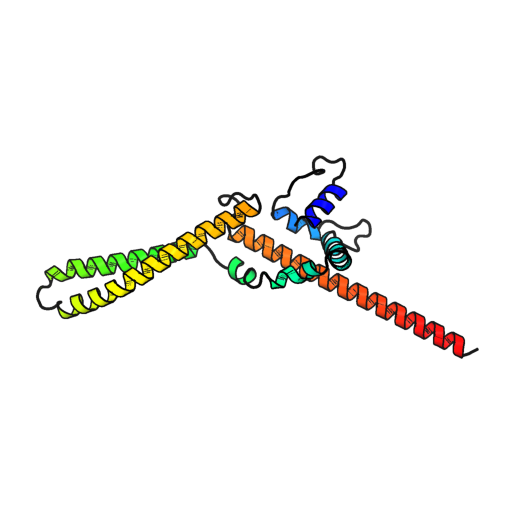.079 -39.161 1.00 94.44 98 ALA A O 1
ATOM 765 N N . ALA A 1 99 ? 22.623 3.478 -37.415 1.00 95.19 99 ALA A N 1
ATOM 766 C CA . ALA A 1 99 ? 23.358 4.586 -38.021 1.00 95.19 99 ALA A CA 1
ATOM 767 C C . ALA A 1 99 ? 24.824 4.223 -38.312 1.00 95.19 99 ALA A C 1
ATOM 769 O O . ALA A 1 99 ? 25.340 4.557 -39.381 1.00 95.19 99 ALA A O 1
ATOM 770 N N . SER A 1 100 ? 25.463 3.460 -37.415 1.00 95.19 100 SER A N 1
ATOM 771 C CA . SER A 1 100 ? 26.882 3.088 -37.512 1.00 95.19 100 SER A CA 1
ATOM 772 C C . SER A 1 100 ? 27.245 2.210 -38.716 1.00 95.19 100 SER A C 1
ATOM 774 O O . SER A 1 100 ? 28.427 1.984 -38.998 1.00 95.19 100 SER A O 1
ATOM 776 N N . VAL A 1 101 ? 26.256 1.680 -39.446 1.00 90.62 101 VAL A N 1
ATOM 777 C CA . VAL A 1 101 ? 26.467 0.988 -40.730 1.00 90.62 101 VAL A CA 1
ATOM 778 C C . VAL A 1 101 ? 27.124 1.924 -41.750 1.00 90.62 101 VAL A C 1
ATOM 780 O O . VAL A 1 101 ? 27.967 1.481 -42.531 1.00 90.62 101 VAL A O 1
ATOM 783 N N . ASN A 1 102 ? 26.808 3.221 -41.693 1.00 93.12 102 ASN A N 1
ATOM 784 C CA . ASN A 1 102 ? 27.326 4.225 -42.621 1.00 93.12 102 ASN A CA 1
ATOM 785 C C . ASN A 1 102 ? 28.799 4.590 -42.376 1.00 93.12 102 ASN A C 1
ATOM 787 O O . ASN A 1 102 ? 29.445 5.127 -43.272 1.00 93.12 102 ASN A O 1
ATOM 791 N N . ASP A 1 103 ? 29.363 4.246 -41.214 1.00 93.00 103 ASP A N 1
ATOM 792 C CA . ASP A 1 103 ? 30.759 4.571 -40.884 1.00 93.00 103 ASP A CA 1
ATOM 793 C C . ASP A 1 103 ? 31.765 3.619 -41.563 1.00 93.00 103 ASP A C 1
ATOM 795 O O . ASP A 1 103 ? 32.979 3.806 -41.489 1.00 93.00 103 ASP A O 1
ATOM 799 N N . GLY A 1 104 ? 31.298 2.551 -42.217 1.00 90.75 104 GLY A N 1
ATOM 800 C CA . GLY A 1 104 ? 32.166 1.584 -42.889 1.00 90.75 104 GLY A CA 1
ATOM 801 C C . GLY A 1 104 ? 32.949 0.689 -41.917 1.00 90.75 104 GLY A C 1
ATOM 802 O O . GLY A 1 104 ? 32.391 0.128 -40.967 1.00 90.75 104 GLY A O 1
ATOM 803 N N . ALA A 1 105 ? 34.240 0.468 -42.192 1.00 92.38 105 ALA A N 1
ATOM 804 C CA . ALA A 1 105 ? 35.060 -0.517 -41.476 1.00 92.38 105 ALA A CA 1
ATOM 805 C C . ALA A 1 105 ? 35.505 -0.063 -40.072 1.00 92.38 105 ALA A C 1
ATOM 807 O O . ALA A 1 105 ? 35.760 -0.910 -39.214 1.00 92.38 105 ALA A O 1
ATOM 808 N N . ILE A 1 106 ? 35.566 1.249 -39.810 1.00 94.06 106 ILE A N 1
ATOM 809 C CA . ILE A 1 106 ? 36.063 1.787 -38.532 1.00 94.06 106 ILE A CA 1
ATOM 810 C C . ILE A 1 106 ? 35.153 1.422 -37.347 1.00 94.06 106 ILE A C 1
ATOM 812 O O . ILE A 1 106 ? 35.642 1.222 -36.238 1.00 94.06 106 ILE A O 1
ATOM 816 N N . SER A 1 107 ? 33.850 1.233 -37.580 1.00 94.81 107 SER A N 1
ATOM 817 C CA . SER A 1 107 ? 32.867 0.898 -36.540 1.00 94.81 107 SER A CA 1
ATOM 818 C C . SER A 1 107 ? 32.579 -0.607 -36.402 1.00 94.81 107 SER A C 1
ATOM 820 O O . SER A 1 107 ? 31.684 -0.992 -35.654 1.00 94.81 107 SER A O 1
ATOM 822 N N . VAL A 1 108 ? 33.340 -1.509 -37.047 1.00 93.94 108 VAL A N 1
ATOM 823 C CA . VAL A 1 108 ? 33.124 -2.975 -36.929 1.00 93.94 108 VAL A CA 1
ATOM 824 C C . VAL A 1 108 ? 33.185 -3.451 -35.472 1.00 93.94 108 VAL A C 1
ATOM 826 O O . VAL A 1 108 ? 32.313 -4.204 -35.032 1.00 93.94 108 VAL A O 1
ATOM 829 N N . GLY A 1 109 ? 34.192 -3.003 -34.715 1.00 95.19 109 GLY A N 1
ATOM 830 C CA . GLY A 1 109 ? 34.331 -3.342 -33.295 1.00 95.19 109 GLY A CA 1
ATOM 831 C C . GLY A 1 109 ? 33.180 -2.790 -32.449 1.00 95.19 109 GLY A C 1
ATOM 832 O O . GLY A 1 109 ? 32.628 -3.512 -31.620 1.00 95.19 109 GLY A O 1
ATOM 833 N N . PHE A 1 110 ? 32.770 -1.549 -32.725 1.00 94.75 110 PHE A N 1
ATOM 834 C CA . PHE A 1 110 ? 31.637 -0.882 -32.080 1.00 94.75 110 PHE A CA 1
ATOM 835 C C . PHE A 1 110 ? 30.321 -1.632 -32.315 1.00 94.75 110 PHE A C 1
ATOM 837 O O . PHE A 1 110 ? 29.651 -1.996 -31.352 1.00 94.75 110 PHE A O 1
ATOM 844 N N . ARG A 1 111 ? 30.004 -1.978 -33.571 1.00 95.88 111 ARG A N 1
ATOM 845 C CA . ARG A 1 111 ? 28.809 -2.759 -33.933 1.00 95.88 111 ARG A CA 1
ATOM 846 C C . ARG A 1 111 ? 28.763 -4.113 -33.233 1.00 95.88 111 ARG A C 1
ATOM 848 O O . ARG A 1 111 ? 27.708 -4.518 -32.753 1.00 95.88 111 ARG A O 1
ATOM 855 N N . LYS A 1 112 ? 29.901 -4.814 -33.150 1.00 95.81 112 LYS A N 1
ATOM 856 C CA . LYS A 1 112 ? 29.987 -6.103 -32.446 1.00 95.81 112 LYS A CA 1
ATOM 857 C C . LYS A 1 112 ? 29.694 -5.948 -30.951 1.00 95.81 112 LYS A C 1
ATOM 859 O O . LYS A 1 112 ? 28.944 -6.751 -30.401 1.00 95.81 112 LYS A O 1
ATOM 864 N N . ALA A 1 113 ? 30.271 -4.932 -30.309 1.00 95.81 113 ALA A N 1
ATOM 865 C CA . ALA A 1 113 ? 30.050 -4.657 -28.892 1.00 95.81 113 ALA A CA 1
ATOM 866 C C . ALA A 1 113 ? 28.592 -4.258 -28.605 1.00 95.81 113 ALA A C 1
ATOM 868 O O . ALA A 1 113 ? 27.966 -4.834 -27.719 1.00 95.81 113 ALA A O 1
ATOM 869 N N . LEU A 1 114 ? 28.033 -3.340 -29.399 1.00 95.94 114 LEU A N 1
ATOM 870 C CA . LEU A 1 114 ? 26.642 -2.898 -29.289 1.00 95.94 114 LEU A CA 1
ATOM 871 C C . LEU A 1 114 ? 25.645 -4.032 -29.475 1.00 95.94 114 LEU A C 1
ATOM 873 O O . LEU A 1 114 ? 24.714 -4.147 -28.689 1.00 95.94 114 LEU A O 1
ATOM 877 N N . LYS A 1 115 ? 25.848 -4.887 -30.482 1.00 95.75 115 LYS A N 1
ATOM 878 C CA . LYS A 1 115 ? 24.958 -6.024 -30.723 1.00 95.75 115 LYS A CA 1
ATOM 879 C C . LYS A 1 115 ? 24.932 -6.975 -29.527 1.00 95.75 115 LYS A C 1
ATOM 881 O O . LYS A 1 115 ? 23.863 -7.324 -29.052 1.00 95.75 115 LYS A O 1
ATOM 886 N N . SER A 1 116 ? 26.105 -7.308 -28.982 1.00 95.69 116 SER A N 1
ATOM 887 C CA . SER A 1 116 ? 26.191 -8.141 -27.778 1.00 95.69 116 SER A CA 1
ATOM 888 C C . SER A 1 116 ? 25.538 -7.489 -26.555 1.00 95.69 116 SER A C 1
ATOM 890 O O . SER A 1 116 ? 25.018 -8.201 -25.699 1.00 95.69 116 SER A O 1
ATOM 892 N N . PHE A 1 117 ? 25.603 -6.161 -26.438 1.00 96.81 117 PHE A N 1
ATOM 893 C CA . PHE A 1 117 ? 24.909 -5.427 -25.385 1.00 96.81 117 PHE A CA 1
ATOM 894 C C . PHE A 1 117 ? 23.388 -5.480 -25.578 1.00 96.81 117 PHE A C 1
ATOM 896 O O . PHE A 1 117 ? 22.684 -5.824 -24.632 1.00 96.81 117 PHE A O 1
ATOM 903 N N . LEU A 1 118 ? 22.897 -5.193 -26.789 1.00 96.56 118 LEU A N 1
ATOM 904 C CA . LEU A 1 118 ? 21.472 -5.198 -27.130 1.00 96.56 118 LEU A CA 1
ATOM 905 C C . LEU A 1 118 ? 20.837 -6.575 -26.923 1.00 96.56 118 LEU A C 1
ATOM 907 O O . LEU A 1 118 ? 19.809 -6.649 -26.257 1.00 96.56 118 LEU A O 1
ATOM 911 N N . ASP A 1 119 ? 21.500 -7.658 -27.348 1.00 94.25 119 ASP A N 1
ATOM 912 C CA . ASP A 1 119 ? 21.018 -9.036 -27.146 1.00 94.25 119 ASP A CA 1
ATOM 913 C C . ASP A 1 119 ? 20.681 -9.319 -25.662 1.00 94.25 119 ASP A C 1
ATOM 915 O O . ASP A 1 119 ? 19.722 -10.024 -25.341 1.00 94.25 119 ASP A O 1
ATOM 919 N N . SER A 1 120 ? 21.463 -8.750 -24.736 1.00 95.69 120 SER A N 1
ATOM 920 C CA . SER A 1 120 ? 21.235 -8.860 -23.290 1.00 95.69 120 SER A CA 1
ATOM 921 C C . SER A 1 120 ? 20.213 -7.838 -22.781 1.00 95.69 120 SER A C 1
ATOM 923 O O . SER A 1 120 ? 19.272 -8.185 -22.061 1.00 95.69 120 SER A O 1
ATOM 925 N N . ALA A 1 121 ? 20.374 -6.569 -23.162 1.00 96.81 121 ALA A N 1
ATOM 926 C CA . ALA A 1 121 ? 19.556 -5.464 -22.680 1.00 96.81 121 ALA A CA 1
ATOM 927 C C . ALA A 1 121 ? 18.083 -5.612 -23.088 1.00 96.81 121 ALA A C 1
ATOM 929 O O . ALA A 1 121 ? 17.206 -5.423 -22.249 1.00 96.81 121 ALA A O 1
ATOM 930 N N . GLU A 1 122 ? 17.799 -6.028 -24.323 1.00 96.12 122 GLU A N 1
ATOM 931 C CA . GLU A 1 122 ? 16.437 -6.275 -24.810 1.00 96.12 122 GLU A CA 1
ATOM 932 C C . GLU A 1 122 ? 15.719 -7.341 -23.970 1.00 96.12 122 GLU A C 1
ATOM 934 O O . GLU A 1 122 ? 14.553 -7.179 -23.600 1.00 96.12 122 GLU A O 1
ATOM 939 N N . ALA A 1 123 ? 16.415 -8.424 -23.604 1.00 95.50 123 ALA A N 1
ATOM 940 C CA . ALA A 1 123 ? 15.847 -9.481 -22.770 1.00 95.50 123 ALA A CA 1
ATOM 941 C C . ALA A 1 123 ? 15.506 -8.979 -21.355 1.00 95.50 123 ALA A C 1
ATOM 943 O O . ALA A 1 123 ? 14.444 -9.316 -20.812 1.00 95.50 123 ALA A O 1
ATOM 944 N N . VAL A 1 124 ? 16.378 -8.148 -20.773 1.00 96.62 124 VAL A N 1
ATOM 945 C CA . VAL A 1 124 ? 16.158 -7.519 -19.463 1.00 96.62 124 VAL A CA 1
ATOM 946 C C . VAL A 1 124 ? 14.993 -6.533 -19.523 1.00 96.62 124 VAL A C 1
ATOM 948 O O . VAL A 1 124 ? 14.075 -6.631 -18.709 1.00 96.62 124 VAL A O 1
ATOM 951 N N . VAL A 1 125 ? 14.976 -5.632 -20.509 1.00 96.56 125 VAL A N 1
ATOM 952 C CA . VAL A 1 125 ? 13.920 -4.621 -20.674 1.00 96.56 125 VAL A CA 1
ATOM 953 C C . VAL A 1 125 ? 12.566 -5.280 -20.921 1.00 96.56 125 VAL A C 1
ATOM 955 O O . VAL A 1 125 ? 11.584 -4.910 -20.280 1.00 96.56 125 VAL A O 1
ATOM 958 N N . ARG A 1 126 ? 12.497 -6.330 -21.747 1.00 95.44 126 ARG A N 1
ATOM 959 C CA . ARG A 1 126 ? 11.261 -7.102 -21.952 1.00 95.44 126 ARG A CA 1
ATOM 960 C C . ARG A 1 126 ? 10.734 -7.707 -20.650 1.00 95.44 126 ARG A C 1
ATOM 962 O O . ARG A 1 126 ? 9.533 -7.650 -20.384 1.00 95.44 126 ARG A O 1
ATOM 969 N N . SER A 1 127 ? 11.623 -8.271 -19.835 1.00 96.94 127 SER A N 1
ATOM 970 C CA . SER A 1 127 ? 11.253 -8.838 -18.531 1.00 96.94 127 SER A CA 1
ATOM 971 C C . SER A 1 127 ? 10.746 -7.749 -17.581 1.00 96.94 127 SER A C 1
ATOM 973 O O . SER A 1 127 ? 9.725 -7.926 -16.915 1.00 96.94 127 SER A O 1
ATOM 975 N N . LEU A 1 128 ? 11.406 -6.590 -17.579 1.00 96.38 128 LEU A N 1
ATOM 976 C CA . LEU A 1 128 ? 11.026 -5.441 -16.767 1.00 96.38 128 LEU A CA 1
ATOM 977 C C . LEU A 1 128 ? 9.664 -4.854 -17.178 1.00 96.38 128 LEU A C 1
ATOM 979 O O . LEU A 1 128 ? 8.857 -4.541 -16.308 1.00 96.38 128 LEU A O 1
ATOM 983 N N . ILE A 1 129 ? 9.357 -4.775 -18.479 1.00 94.94 129 ILE A N 1
ATOM 984 C CA . ILE A 1 129 ? 8.039 -4.350 -18.991 1.00 94.94 129 ILE A CA 1
ATOM 985 C C . ILE A 1 129 ? 6.928 -5.282 -18.494 1.00 94.94 129 ILE A C 1
ATOM 987 O O . ILE A 1 129 ? 5.861 -4.814 -18.083 1.00 94.94 129 ILE A O 1
ATOM 991 N N . SER A 1 130 ? 7.171 -6.597 -18.507 1.00 96.75 130 SER A N 1
ATOM 992 C CA . SER A 1 130 ? 6.209 -7.577 -17.991 1.00 96.75 130 SER A CA 1
ATOM 993 C C . SER A 1 130 ? 5.943 -7.362 -16.501 1.00 96.75 130 SER A C 1
ATOM 995 O O . SER A 1 130 ? 4.782 -7.298 -16.092 1.00 96.75 130 SER A O 1
ATOM 997 N N . LEU A 1 131 ? 7.006 -7.188 -15.708 1.00 96.44 131 LEU A N 1
ATOM 998 C CA . LEU A 1 131 ? 6.902 -6.949 -14.268 1.00 96.44 131 LEU A CA 1
ATOM 999 C C . LEU A 1 131 ? 6.186 -5.627 -13.961 1.00 96.44 131 LEU A C 1
ATOM 1001 O O . LEU A 1 131 ? 5.278 -5.593 -13.136 1.00 96.44 131 LEU A O 1
ATOM 1005 N N . TYR A 1 132 ? 6.536 -4.547 -14.662 1.00 96.19 132 TYR A N 1
ATOM 1006 C CA . TYR A 1 132 ? 5.872 -3.250 -14.526 1.00 96.19 132 TYR A CA 1
ATOM 1007 C C . TYR A 1 132 ? 4.368 -3.341 -14.827 1.00 96.19 132 TYR A C 1
ATOM 1009 O O . TYR A 1 132 ? 3.541 -2.823 -14.076 1.00 96.19 132 TYR A O 1
ATOM 1017 N N . SER A 1 133 ? 4.003 -4.064 -15.889 1.00 95.81 133 SER A N 1
ATOM 1018 C CA . SER A 1 133 ? 2.599 -4.280 -16.256 1.00 95.81 133 SER A CA 1
ATOM 1019 C C . SER A 1 133 ? 1.840 -5.067 -15.184 1.00 95.81 133 SER A C 1
ATOM 1021 O O . SER A 1 133 ? 0.663 -4.810 -14.936 1.00 95.81 133 SER A O 1
ATOM 1023 N N . GLU A 1 134 ? 2.496 -6.035 -14.546 1.00 97.06 134 GLU A N 1
ATOM 1024 C CA . GLU A 1 134 ? 1.924 -6.789 -13.433 1.00 97.06 134 GLU A CA 1
ATOM 1025 C C . GLU A 1 134 ? 1.713 -5.915 -12.194 1.00 97.06 134 GLU A C 1
ATOM 1027 O O . GLU A 1 134 ? 0.636 -5.960 -11.602 1.00 97.06 134 GLU A O 1
ATOM 1032 N N . VAL A 1 135 ? 2.683 -5.062 -11.850 1.00 95.88 135 VAL A N 1
ATOM 1033 C CA . VAL A 1 135 ? 2.551 -4.092 -10.751 1.00 95.88 135 VAL A CA 1
ATOM 1034 C C . VAL A 1 135 ? 1.336 -3.190 -10.963 1.00 95.88 135 VAL A C 1
ATOM 1036 O O . VAL A 1 135 ? 0.541 -3.038 -10.039 1.00 95.88 135 VAL A O 1
ATOM 1039 N N . GLY A 1 136 ? 1.143 -2.654 -12.175 1.00 94.94 136 GLY A N 1
ATOM 1040 C CA . GLY A 1 136 ? -0.030 -1.836 -12.502 1.00 94.94 136 GLY A CA 1
ATOM 1041 C C . GLY A 1 136 ? -1.352 -2.584 -12.298 1.00 94.94 136 GLY A C 1
ATOM 1042 O O . GLY A 1 136 ? -2.243 -2.095 -11.609 1.00 94.94 136 GLY A O 1
ATOM 1043 N N . ARG A 1 137 ? -1.458 -3.822 -12.803 1.00 96.56 137 ARG A N 1
ATOM 1044 C CA . ARG A 1 137 ? -2.663 -4.649 -12.605 1.00 96.56 137 ARG A CA 1
ATOM 1045 C C . ARG A 1 137 ? -2.927 -4.962 -11.134 1.00 96.56 137 ARG A C 1
ATOM 1047 O O . ARG A 1 137 ? -4.078 -4.933 -10.702 1.00 96.56 137 ARG A O 1
ATOM 1054 N N . ASN A 1 138 ? -1.884 -5.270 -10.367 1.00 97.12 138 ASN A N 1
ATOM 1055 C CA . ASN A 1 138 ? -2.007 -5.592 -8.947 1.00 97.12 138 ASN A CA 1
ATOM 1056 C C . ASN A 1 138 ? -2.415 -4.359 -8.128 1.00 97.12 138 ASN A C 1
ATOM 1058 O O . ASN A 1 138 ? -3.243 -4.474 -7.225 1.00 97.12 138 ASN A O 1
ATOM 1062 N N . ALA A 1 139 ? -1.887 -3.182 -8.472 1.00 96.62 139 ALA A N 1
ATOM 1063 C CA . ALA A 1 139 ? -2.277 -1.905 -7.883 1.00 96.62 139 ALA A CA 1
ATOM 1064 C C . ALA A 1 139 ? -3.773 -1.609 -8.094 1.00 96.62 139 ALA A C 1
ATOM 1066 O O . ALA A 1 139 ? -4.483 -1.328 -7.125 1.00 96.62 139 ALA A O 1
ATOM 1067 N N . ASP A 1 140 ? -4.266 -1.755 -9.326 1.00 96.38 140 ASP A N 1
ATOM 1068 C CA . ASP A 1 140 ? -5.686 -1.560 -9.641 1.00 96.38 140 ASP A CA 1
ATOM 1069 C C . ASP A 1 140 ? -6.570 -2.602 -8.945 1.00 96.38 140 ASP A C 1
ATOM 1071 O O . ASP A 1 140 ? -7.601 -2.268 -8.356 1.00 96.38 140 ASP A O 1
ATOM 1075 N N . SER A 1 141 ? -6.138 -3.867 -8.952 1.00 97.69 141 SER A N 1
ATOM 1076 C CA . SER A 1 141 ? -6.856 -4.968 -8.301 1.00 97.69 141 SER A CA 1
ATOM 1077 C C . SER A 1 141 ? -6.987 -4.747 -6.793 1.00 97.69 141 SER A C 1
ATOM 1079 O O . SER A 1 141 ? -8.020 -5.073 -6.212 1.00 97.69 141 SER A O 1
ATOM 1081 N N . LEU A 1 142 ? -5.972 -4.160 -6.149 1.00 97.12 142 LEU A N 1
ATOM 1082 C CA . LEU A 1 142 ? -6.016 -3.834 -4.725 1.00 97.12 142 LEU A CA 1
ATOM 1083 C C . LEU A 1 142 ? -7.089 -2.782 -4.417 1.00 97.12 142 LEU A C 1
ATOM 1085 O O . LEU A 1 142 ? -7.848 -2.951 -3.462 1.00 97.12 142 LEU A O 1
ATOM 1089 N N . ALA A 1 143 ? -7.183 -1.717 -5.218 1.00 97.12 143 ALA A N 1
ATOM 1090 C CA . ALA A 1 143 ? -8.233 -0.711 -5.057 1.00 97.12 143 ALA A CA 1
ATOM 1091 C C . ALA A 1 143 ? -9.627 -1.329 -5.268 1.00 97.12 143 ALA A C 1
ATOM 1093 O O . ALA A 1 143 ? -10.512 -1.182 -4.420 1.00 97.12 143 ALA A O 1
ATOM 1094 N N . GLN A 1 144 ? -9.793 -2.115 -6.335 1.00 97.19 14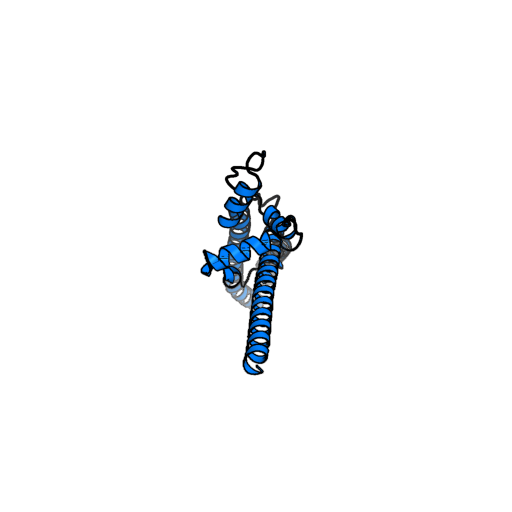4 GLN A N 1
ATOM 1095 C CA . GLN A 1 144 ? -11.052 -2.794 -6.655 1.00 97.19 144 GLN A CA 1
ATOM 1096 C C . GLN A 1 144 ? -11.483 -3.788 -5.571 1.00 97.19 144 GLN A C 1
ATOM 1098 O O . GLN A 1 144 ? -12.669 -3.868 -5.251 1.00 97.19 144 GLN A O 1
ATOM 1103 N N . TYR A 1 145 ? -10.538 -4.505 -4.957 1.00 96.69 145 TYR A N 1
ATOM 1104 C CA . TYR A 1 145 ? -10.813 -5.426 -3.852 1.00 96.69 145 TYR A CA 1
ATOM 1105 C C . TYR A 1 145 ? -11.488 -4.725 -2.662 1.00 96.69 145 TYR A C 1
ATOM 1107 O O . TYR A 1 145 ? -12.385 -5.287 -2.034 1.00 96.69 145 TYR A O 1
ATOM 1115 N N . PHE A 1 146 ? -11.112 -3.475 -2.378 1.00 96.50 146 PHE A N 1
ATOM 1116 C CA . PHE A 1 146 ? -11.751 -2.653 -1.344 1.00 96.50 146 PHE A CA 1
ATOM 1117 C C . PHE A 1 146 ? -12.991 -1.887 -1.836 1.00 96.50 146 PHE A C 1
ATOM 1119 O O . PHE A 1 146 ? -13.543 -1.074 -1.094 1.00 96.50 146 PHE A O 1
ATOM 1126 N N . GLY A 1 147 ? -13.457 -2.150 -3.061 1.00 95.75 147 GLY A N 1
ATOM 1127 C CA . GLY A 1 147 ? -14.595 -1.460 -3.670 1.00 95.75 147 GLY A CA 1
ATOM 1128 C C . GLY A 1 147 ? -14.295 -0.010 -4.053 1.00 95.75 147 GLY A C 1
ATOM 1129 O O . GLY A 1 147 ? -15.215 0.806 -4.144 1.00 95.75 147 GLY A O 1
ATOM 1130 N N . GLU A 1 148 ? -13.018 0.326 -4.236 1.00 97.06 148 GLU A N 1
ATOM 1131 C CA . GLU A 1 148 ? -12.567 1.643 -4.664 1.00 97.06 148 GLU A CA 1
ATOM 1132 C C . GLU A 1 148 ? -12.324 1.681 -6.181 1.00 97.06 148 GLU A C 1
ATOM 1134 O O . GLU A 1 148 ? -12.012 0.674 -6.814 1.00 97.06 148 GLU A O 1
ATOM 1139 N N . ASP A 1 149 ? -12.477 2.867 -6.767 1.00 96.00 149 ASP A N 1
ATOM 1140 C CA . ASP A 1 149 ? -12.163 3.128 -8.174 1.00 96.00 149 ASP A CA 1
ATOM 1141 C C . ASP A 1 149 ? -10.677 3.516 -8.289 1.00 96.00 149 ASP A C 1
ATOM 1143 O O . ASP A 1 149 ? -10.312 4.557 -7.730 1.00 96.00 149 ASP A O 1
ATOM 1147 N N . PRO A 1 150 ? -9.82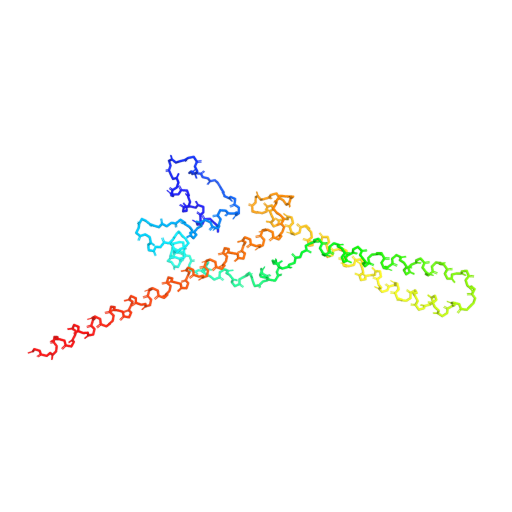5 2.751 -9.004 1.00 95.25 150 PRO A N 1
ATOM 1148 C CA . PRO A 1 150 ? -8.400 3.063 -9.145 1.00 95.25 150 PRO A CA 1
ATOM 1149 C C . PRO A 1 150 ? -8.118 4.463 -9.708 1.00 95.25 150 PRO A C 1
ATOM 1151 O O . PRO A 1 150 ? -7.115 5.079 -9.354 1.00 95.25 150 PRO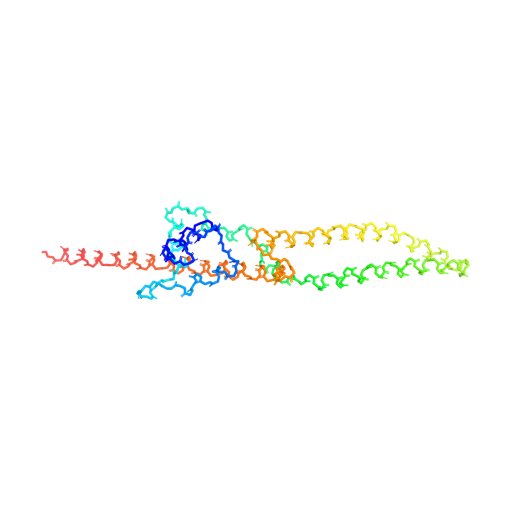 A O 1
ATOM 1154 N N . ALA A 1 151 ? -9.021 5.014 -10.529 1.00 93.94 151 ALA A N 1
ATOM 1155 C CA . ALA A 1 151 ? -8.871 6.361 -11.079 1.00 93.94 151 ALA A CA 1
ATOM 1156 C C . ALA A 1 151 ? -9.093 7.466 -10.030 1.00 93.94 151 ALA A C 1
ATOM 1158 O O . ALA A 1 151 ? -8.656 8.603 -10.214 1.00 93.94 151 ALA A O 1
ATOM 1159 N N . ARG A 1 152 ? -9.795 7.154 -8.934 1.00 93.62 152 ARG A N 1
ATOM 1160 C CA . ARG A 1 152 ? -10.160 8.107 -7.872 1.00 93.62 152 ARG A CA 1
ATOM 1161 C C . ARG A 1 152 ? -9.450 7.843 -6.550 1.00 93.62 152 ARG A C 1
ATOM 1163 O O . ARG A 1 152 ? -9.310 8.771 -5.760 1.00 93.62 152 ARG A O 1
ATOM 1170 N N . CYS A 1 153 ? -9.062 6.599 -6.307 1.00 94.75 153 CYS A N 1
ATOM 1171 C CA . CYS A 1 153 ? -8.355 6.131 -5.127 1.00 94.75 153 CYS A CA 1
ATOM 1172 C C . CYS A 1 153 ? -7.147 5.308 -5.598 1.00 94.75 153 CYS A C 1
ATOM 1174 O O . CYS A 1 153 ? -7.219 4.076 -5.648 1.00 94.75 153 CYS A O 1
ATOM 1176 N N . PRO A 1 154 ? -6.062 5.981 -6.018 1.00 94.19 154 PRO A N 1
ATOM 1177 C CA . PRO A 1 154 ? -4.895 5.304 -6.556 1.00 94.19 154 PRO A CA 1
ATOM 1178 C C . PRO A 1 154 ? -4.182 4.489 -5.471 1.00 94.19 154 PRO A C 1
ATOM 1180 O O . PRO A 1 154 ? -4.409 4.659 -4.268 1.00 94.19 154 PRO A O 1
ATOM 1183 N N . PHE A 1 155 ? -3.277 3.618 -5.906 1.00 96.81 155 PHE A N 1
ATOM 1184 C CA . PHE A 1 155 ? -2.488 2.728 -5.056 1.00 96.81 155 PHE A CA 1
ATOM 1185 C C . PHE A 1 155 ? -1.859 3.414 -3.835 1.00 96.81 155 PHE A C 1
ATOM 1187 O O . PHE A 1 155 ? -1.925 2.891 -2.720 1.00 96.81 155 PHE A O 1
ATOM 1194 N N . GLU A 1 156 ? -1.286 4.601 -4.019 1.00 95.88 156 GLU A N 1
ATOM 1195 C CA . GLU A 1 156 ? -0.651 5.386 -2.961 1.00 95.88 156 GLU A CA 1
ATOM 1196 C C . GLU A 1 156 ? -1.658 5.783 -1.876 1.00 95.88 156 GLU A C 1
ATOM 1198 O O . GLU A 1 156 ? -1.357 5.749 -0.683 1.00 95.88 156 GLU A O 1
ATOM 1203 N N . GLN A 1 157 ? -2.889 6.114 -2.271 1.00 96.44 157 GLN A N 1
ATOM 1204 C CA . GLN A 1 157 ? -3.947 6.443 -1.326 1.00 96.44 157 GLN A CA 1
ATOM 1205 C C . GLN A 1 157 ? -4.427 5.198 -0.575 1.00 96.44 157 GLN A C 1
ATOM 1207 O O . GLN A 1 157 ? -4.569 5.243 0.648 1.00 96.44 157 GLN A O 1
ATOM 1212 N N . VAL A 1 158 ? -4.637 4.084 -1.281 1.00 97.81 158 VAL A N 1
ATOM 1213 C CA . VAL A 1 158 ? -5.060 2.811 -0.675 1.00 97.81 158 VAL A CA 1
ATOM 1214 C C . VAL A 1 158 ? -4.040 2.338 0.359 1.00 97.81 158 VAL A C 1
ATOM 1216 O O . VAL A 1 158 ? -4.390 2.082 1.513 1.00 97.81 158 VAL A O 1
ATOM 1219 N N . THR A 1 159 ? -2.765 2.269 -0.023 1.00 97.94 159 THR A N 1
ATOM 1220 C CA . THR A 1 159 ? -1.680 1.847 0.872 1.00 97.94 159 THR A CA 1
ATOM 1221 C C . THR A 1 159 ? -1.497 2.807 2.043 1.00 97.94 159 THR A C 1
ATOM 1223 O O . THR A 1 159 ? -1.338 2.346 3.171 1.00 97.94 159 THR A O 1
ATOM 1226 N N . SER A 1 160 ? -1.612 4.121 1.827 1.00 97.69 160 SER A N 1
ATOM 1227 C CA . SER A 1 160 ? -1.575 5.119 2.902 1.00 97.69 160 SER A CA 1
ATOM 1228 C C . SER A 1 160 ? -2.689 4.905 3.935 1.00 97.69 160 SER A C 1
ATOM 1230 O O . SER A 1 160 ? -2.417 4.843 5.137 1.00 97.69 160 SER A O 1
ATOM 1232 N N . ILE A 1 161 ? -3.936 4.694 3.494 1.00 98.19 161 ILE A N 1
ATOM 1233 C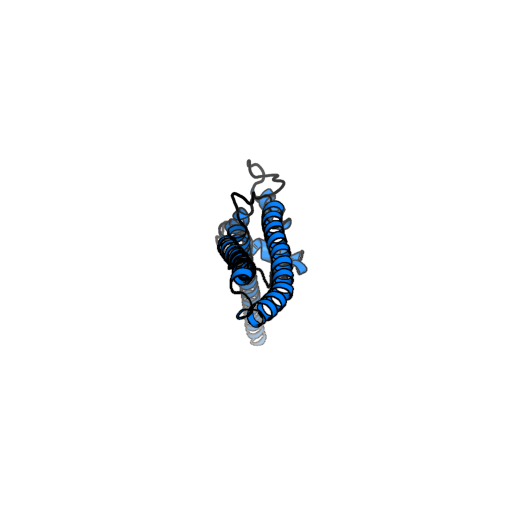 CA . ILE A 1 161 ? -5.057 4.414 4.406 1.00 98.19 161 ILE A CA 1
ATOM 1234 C C . ILE A 1 161 ? -4.797 3.135 5.212 1.00 98.19 161 ILE A C 1
ATOM 1236 O O . ILE A 1 161 ? -5.011 3.119 6.427 1.00 98.19 161 ILE A O 1
ATOM 1240 N N . LEU A 1 162 ? -4.307 2.075 4.561 1.00 98.31 162 LEU A N 1
ATOM 1241 C CA . LEU A 1 162 ? -3.986 0.812 5.225 1.00 98.31 162 LEU A CA 1
ATOM 1242 C C . LEU A 1 162 ? -2.861 0.971 6.258 1.00 98.31 162 LEU A C 1
ATOM 1244 O O . LEU A 1 162 ? -2.999 0.461 7.369 1.00 98.31 162 LEU A O 1
ATOM 1248 N N . VAL A 1 163 ? -1.793 1.712 5.942 1.00 98.50 163 VAL A N 1
ATOM 1249 C CA . VAL A 1 163 ? -0.706 2.026 6.889 1.00 98.50 163 VAL A CA 1
ATOM 1250 C C . VAL A 1 163 ? -1.256 2.740 8.119 1.00 98.50 163 VAL A C 1
ATOM 1252 O O . VAL A 1 163 ? -0.977 2.343 9.254 1.00 98.50 163 VAL A O 1
ATOM 1255 N N . ILE A 1 164 ? -2.072 3.777 7.915 1.00 98.19 164 ILE A N 1
ATOM 1256 C CA . ILE A 1 164 ? -2.659 4.543 9.018 1.00 98.19 164 ILE A CA 1
ATOM 1257 C C . ILE A 1 164 ? -3.544 3.635 9.881 1.00 98.19 164 ILE A C 1
ATOM 1259 O O . ILE A 1 164 ? -3.410 3.636 11.106 1.00 98.19 164 ILE A O 1
ATOM 1263 N N . PHE A 1 165 ? -4.397 2.814 9.261 1.00 98.44 165 PHE A N 1
ATOM 1264 C CA . PHE A 1 165 ? -5.245 1.855 9.968 1.00 98.44 165 PHE A CA 1
ATOM 1265 C C . PHE A 1 165 ? -4.428 0.855 10.799 1.00 98.44 165 PHE A C 1
ATOM 1267 O O . PHE A 1 165 ? -4.720 0.673 11.982 1.00 98.44 165 PHE A O 1
ATOM 1274 N N . VAL A 1 166 ? -3.387 0.247 10.220 1.00 98.31 166 VAL A N 1
ATOM 1275 C CA . VAL A 1 166 ? -2.502 -0.696 10.922 1.00 98.31 166 VAL A CA 1
ATOM 1276 C C . VAL A 1 166 ? -1.843 -0.021 12.125 1.00 98.31 166 VAL A C 1
ATOM 1278 O O . VAL A 1 166 ? -1.859 -0.566 13.229 1.00 98.31 166 VAL A O 1
ATOM 1281 N N . ASN A 1 167 ? -1.330 1.198 11.958 1.00 97.94 167 ASN A N 1
ATOM 1282 C CA . ASN A 1 167 ? -0.696 1.942 13.045 1.00 97.94 167 ASN A CA 1
ATOM 1283 C C . ASN A 1 167 ? -1.686 2.313 14.159 1.00 97.94 167 ASN A C 1
ATOM 1285 O O . ASN A 1 167 ? -1.369 2.164 15.342 1.00 97.94 167 ASN A O 1
ATOM 1289 N N . MET A 1 168 ? -2.901 2.741 13.803 1.00 97.94 168 MET A N 1
ATOM 1290 C CA . MET A 1 168 ? -3.979 2.981 14.767 1.00 97.94 168 MET A CA 1
ATOM 1291 C C . MET A 1 168 ? -4.333 1.708 15.541 1.00 97.94 168 MET A C 1
ATOM 1293 O O . MET A 1 168 ? -4.461 1.754 16.765 1.00 97.94 168 MET A O 1
ATOM 1297 N N . PHE A 1 169 ? -4.460 0.578 14.844 1.00 98.25 169 PHE A N 1
ATOM 1298 C CA . PHE A 1 169 ? -4.782 -0.709 15.450 1.00 98.25 169 PHE A CA 1
ATOM 1299 C C . PHE A 1 169 ? -3.708 -1.144 16.451 1.00 98.25 169 PHE A C 1
ATOM 1301 O O . PHE A 1 169 ? -4.025 -1.436 17.604 1.00 98.25 169 PHE A O 1
ATOM 1308 N N . LYS A 1 170 ? -2.432 -1.124 16.044 1.00 97.75 170 LYS A N 1
ATOM 1309 C CA . LYS A 1 170 ? -1.294 -1.478 16.909 1.00 97.75 170 LYS A CA 1
ATOM 1310 C C . LYS A 1 170 ? -1.260 -0.606 18.157 1.00 97.75 170 LYS A C 1
ATOM 1312 O O . LYS A 1 170 ? -1.189 -1.123 19.267 1.00 97.75 170 LYS A O 1
ATOM 1317 N N . LYS A 1 171 ? -1.410 0.710 17.987 1.00 97.31 171 LYS A N 1
ATOM 1318 C CA . LYS A 1 171 ? -1.450 1.651 19.107 1.00 97.31 171 LYS A CA 1
ATOM 1319 C C . LYS A 1 171 ? -2.565 1.311 20.100 1.00 97.31 171 LYS A C 1
ATOM 1321 O O . LYS A 1 171 ? -2.294 1.198 21.293 1.00 97.31 171 LYS A O 1
ATOM 1326 N N . SER A 1 172 ? -3.795 1.106 19.626 1.00 97.31 172 SER A N 1
ATOM 1327 C CA . SER A 1 172 ? -4.930 0.763 20.494 1.00 97.31 172 SER A CA 1
ATOM 1328 C C . SER A 1 172 ? -4.788 -0.611 21.157 1.00 97.31 172 SER A C 1
ATOM 1330 O O . SER A 1 172 ? -5.170 -0.773 22.317 1.00 97.31 172 SER A O 1
ATOM 1332 N N . ARG A 1 173 ? -4.206 -1.597 20.464 1.00 96.62 173 ARG A N 1
ATOM 1333 C CA . ARG A 1 173 ? -3.860 -2.909 21.032 1.00 96.62 173 ARG A CA 1
ATOM 1334 C C . ARG A 1 173 ? -2.878 -2.759 22.197 1.00 96.62 173 ARG A C 1
ATOM 1336 O O . ARG A 1 173 ? -3.132 -3.285 23.280 1.00 96.62 173 ARG A O 1
ATOM 1343 N N . ASP A 1 174 ? -1.811 -1.992 22.004 1.00 96.44 174 ASP A N 1
ATOM 1344 C CA . ASP A 1 174 ? -0.760 -1.804 23.007 1.00 96.44 174 ASP A CA 1
ATOM 1345 C C . ASP A 1 174 ? -1.251 -0.948 24.197 1.00 96.44 174 ASP A C 1
ATOM 1347 O O . ASP A 1 174 ? -0.892 -1.185 25.352 1.00 96.44 174 ASP A O 1
ATOM 1351 N N . GLU A 1 175 ? -2.117 0.042 23.959 1.00 95.88 175 GLU A N 1
ATOM 1352 C CA . GLU A 1 175 ? -2.804 0.819 25.007 1.00 95.88 175 GLU A CA 1
ATOM 1353 C C . GLU A 1 175 ? -3.756 -0.045 25.851 1.00 95.88 175 GLU A C 1
ATOM 1355 O O . GLU A 1 175 ? -3.770 0.062 27.084 1.00 95.88 175 GLU A O 1
ATOM 1360 N N . ASN A 1 176 ? -4.500 -0.955 25.217 1.00 95.56 176 ASN A N 1
ATOM 1361 C CA . ASN A 1 176 ? -5.332 -1.926 25.923 1.00 95.56 176 ASN A CA 1
ATOM 1362 C C . ASN A 1 176 ? -4.491 -2.864 26.799 1.00 95.56 176 ASN A C 1
ATOM 1364 O O . ASN A 1 176 ? -4.819 -3.043 27.973 1.00 95.56 176 ASN A O 1
ATOM 1368 N N . ALA A 1 177 ? -3.404 -3.423 26.260 1.00 94.56 177 ALA A N 1
ATOM 1369 C CA . ALA A 1 177 ? -2.512 -4.316 27.001 1.00 94.56 177 ALA A CA 1
ATOM 1370 C C . ALA A 1 177 ? -1.927 -3.631 28.248 1.00 94.56 177 ALA A C 1
ATOM 1372 O O . ALA A 1 177 ? -1.983 -4.186 29.346 1.00 94.56 177 ALA A O 1
ATOM 1373 N N . ARG A 1 178 ? -1.466 -2.378 28.107 1.00 94.81 178 ARG A N 1
ATOM 1374 C CA . ARG A 1 178 ? -0.964 -1.569 29.233 1.00 94.81 178 ARG A CA 1
ATOM 1375 C C . ARG A 1 178 ? -2.022 -1.322 30.304 1.00 94.81 178 ARG A C 1
ATOM 1377 O O . ARG A 1 178 ? -1.708 -1.360 31.491 1.00 94.81 178 ARG A O 1
ATOM 1384 N N . THR A 1 179 ? -3.268 -1.084 29.899 1.00 92.62 179 THR A N 1
ATOM 1385 C CA . THR A 1 179 ? -4.381 -0.870 30.836 1.00 92.62 179 THR A CA 1
ATOM 1386 C C . THR A 1 179 ? -4.673 -2.138 31.639 1.00 92.62 179 THR A C 1
ATOM 1388 O O . THR A 1 179 ? -4.764 -2.074 32.862 1.00 92.62 179 THR A O 1
ATOM 1391 N N . VAL A 1 180 ? -4.740 -3.295 30.972 1.00 91.88 180 VAL A N 1
ATOM 1392 C CA . VAL A 1 180 ? -4.954 -4.598 31.627 1.00 91.88 180 VAL A CA 1
ATOM 1393 C C . VAL A 1 180 ? -3.824 -4.912 32.612 1.00 91.88 180 VAL A C 1
ATOM 1395 O O . VAL A 1 180 ? -4.079 -5.329 33.742 1.00 91.88 180 VAL A O 1
ATOM 1398 N N . GLU A 1 181 ? -2.570 -4.672 32.223 1.00 93.19 181 GLU A N 1
ATOM 1399 C CA . GLU A 1 181 ? -1.420 -4.888 33.103 1.00 93.19 181 GLU A CA 1
ATOM 1400 C C . GLU A 1 181 ? -1.447 -3.961 34.331 1.00 93.19 181 GLU A C 1
ATOM 1402 O O . GLU A 1 181 ? -1.181 -4.400 35.453 1.00 93.19 181 GLU A O 1
ATOM 1407 N N . ALA A 1 182 ? -1.801 -2.686 34.145 1.00 93.06 182 ALA A N 1
ATOM 1408 C CA . ALA A 1 182 ? -1.910 -1.720 35.234 1.00 93.06 182 ALA A CA 1
ATOM 1409 C C . ALA A 1 182 ? -3.034 -2.078 36.222 1.00 93.06 182 ALA A C 1
ATOM 1411 O O . ALA A 1 182 ? -2.833 -2.001 37.437 1.00 93.06 182 ALA A O 1
ATOM 1412 N N . GLU A 1 183 ? -4.195 -2.506 35.720 1.00 92.12 183 GLU A N 1
ATOM 1413 C CA . GLU A 1 183 ? -5.318 -2.967 36.543 1.00 92.12 183 GLU A CA 1
ATOM 1414 C C . GLU A 1 183 ? -4.944 -4.218 37.345 1.00 92.12 183 GLU A C 1
ATOM 1416 O O . GLU A 1 183 ? -5.180 -4.258 38.554 1.00 92.12 183 GLU A O 1
ATOM 1421 N N . LYS A 1 184 ? -4.269 -5.192 36.720 1.00 93.06 184 LYS A N 1
ATOM 1422 C CA . LYS A 1 184 ? -3.776 -6.397 37.402 1.00 93.06 184 LYS A CA 1
ATOM 1423 C C . LYS A 1 184 ? -2.808 -6.049 38.539 1.00 93.06 184 LYS A C 1
ATOM 1425 O O . LYS A 1 184 ? -3.012 -6.492 39.668 1.00 93.06 184 LYS A O 1
ATOM 1430 N N . LYS A 1 185 ? -1.817 -5.187 38.278 1.00 93.69 185 LYS A N 1
ATOM 1431 C CA . LYS A 1 185 ? -0.859 -4.719 39.299 1.00 93.69 185 LYS A CA 1
ATOM 1432 C C . LYS A 1 185 ? -1.546 -3.984 40.449 1.00 93.69 185 LYS A C 1
ATOM 1434 O O . LYS A 1 185 ? -1.136 -4.122 41.600 1.00 93.69 185 LYS A O 1
ATOM 1439 N N . LYS A 1 186 ? -2.577 -3.184 40.161 1.00 93.50 186 LYS A N 1
ATOM 1440 C CA . LYS A 1 186 ? -3.351 -2.483 41.194 1.00 93.50 186 LYS A CA 1
ATOM 1441 C C . LYS A 1 186 ? -4.110 -3.473 42.083 1.00 93.50 186 LYS A C 1
ATOM 1443 O O . LYS A 1 186 ? -3.995 -3.382 43.301 1.00 93.50 186 LYS A O 1
ATOM 1448 N N . MET A 1 187 ? -4.799 -4.448 41.489 1.00 91.88 187 MET A N 1
ATOM 1449 C CA . MET A 1 187 ? -5.516 -5.489 42.237 1.00 91.88 187 MET A CA 1
ATOM 1450 C C . MET A 1 187 ? -4.574 -6.345 43.094 1.00 91.88 187 MET A C 1
ATOM 1452 O O . MET A 1 187 ? -4.921 -6.710 44.213 1.00 91.88 187 MET A O 1
ATOM 1456 N N . GLU A 1 188 ? -3.377 -6.666 42.597 1.00 91.69 188 GLU A N 1
ATOM 1457 C CA . GLU A 1 188 ? -2.361 -7.408 43.357 1.00 91.69 188 GLU A CA 1
ATOM 1458 C C . GLU A 1 188 ? -1.854 -6.612 44.567 1.00 91.69 188 GLU A C 1
ATOM 1460 O O . GLU A 1 188 ? -1.765 -7.163 45.664 1.00 91.69 188 GLU A O 1
ATOM 1465 N N . LYS A 1 189 ? -1.595 -5.307 44.403 1.00 91.19 189 LYS A N 1
ATOM 1466 C CA . LYS A 1 189 ? -1.212 -4.423 45.516 1.00 91.19 189 LYS A CA 1
ATOM 1467 C C . LYS A 1 189 ? -2.319 -4.304 46.564 1.00 91.19 189 LYS A C 1
ATOM 1469 O O . LYS A 1 189 ? -2.033 -4.421 47.749 1.00 91.19 189 LYS A O 1
ATOM 1474 N N . GLU A 1 190 ? -3.569 -4.119 46.141 1.00 90.25 190 GLU A N 1
ATOM 1475 C CA . GLU A 1 190 ? -4.720 -4.031 47.051 1.00 90.25 190 GLU A CA 1
ATOM 1476 C C . GLU A 1 190 ? -4.923 -5.334 47.840 1.00 90.25 190 GLU A C 1
ATOM 1478 O O . GLU A 1 190 ? -5.113 -5.296 49.057 1.00 90.25 190 GLU A O 1
ATOM 1483 N N . LYS A 1 191 ? -4.794 -6.493 47.178 1.00 88.75 191 LYS A N 1
ATOM 1484 C CA . LYS A 1 191 ? -4.835 -7.806 47.843 1.00 88.75 191 LYS A CA 1
ATOM 1485 C C . LYS A 1 191 ? -3.704 -7.972 48.859 1.00 88.75 191 LYS A C 1
ATOM 1487 O O . LYS A 1 191 ? -3.974 -8.414 49.973 1.00 88.75 191 LYS A O 1
ATOM 1492 N N . ALA A 1 192 ? -2.476 -7.589 48.503 1.00 87.19 192 ALA A N 1
ATOM 1493 C CA . ALA A 1 192 ? -1.325 -7.661 49.402 1.00 87.19 192 ALA A CA 1
ATOM 1494 C C . ALA A 1 192 ? -1.510 -6.764 50.640 1.00 87.19 192 ALA A C 1
ATOM 1496 O O . ALA A 1 192 ? -1.297 -7.211 51.766 1.00 87.19 192 ALA A O 1
ATOM 1497 N N . SER A 1 193 ? -1.985 -5.527 50.459 1.00 84.06 193 SER A N 1
ATOM 1498 C CA . SER A 1 193 ? -2.270 -4.612 51.570 1.00 84.06 193 SER A CA 1
ATOM 1499 C C . SER A 1 193 ? -3.377 -5.131 52.495 1.00 84.06 193 SER A C 1
ATOM 1501 O O . SER A 1 193 ? -3.229 -5.055 53.712 1.00 84.06 193 SER A O 1
ATOM 1503 N N . MET A 1 194 ? -4.452 -5.718 51.953 1.00 77.94 194 MET A N 1
ATOM 1504 C CA . MET A 1 194 ? -5.510 -6.337 52.766 1.00 77.94 194 MET A CA 1
ATOM 1505 C C . MET A 1 194 ? -5.027 -7.570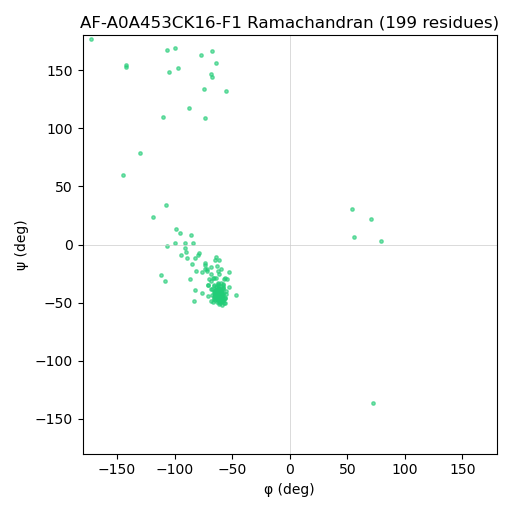 53.543 1.00 77.94 194 MET A C 1
ATOM 1507 O O . MET A 1 194 ? -5.485 -7.791 54.664 1.00 77.94 194 MET A O 1
ATOM 1511 N N . SER A 1 195 ? -4.113 -8.372 52.983 1.00 75.12 195 SER A N 1
ATOM 1512 C CA . SER A 1 195 ? -3.541 -9.525 53.695 1.00 75.12 195 SER A CA 1
ATOM 1513 C C . SER A 1 195 ? -2.595 -9.123 54.827 1.00 75.12 195 SER A C 1
ATOM 1515 O O . SER A 1 195 ? -2.606 -9.772 55.868 1.00 75.12 195 SER A O 1
ATOM 1517 N N . THR A 1 196 ? -1.830 -8.036 54.674 1.00 71.50 196 THR A N 1
ATOM 1518 C CA . THR A 1 196 ? -0.944 -7.531 55.737 1.00 71.50 196 THR A CA 1
ATOM 1519 C C . THR A 1 196 ? -1.740 -6.997 56.928 1.00 71.50 196 THR A C 1
ATOM 1521 O O . THR A 1 196 ? -1.370 -7.243 58.071 1.00 71.50 196 THR A O 1
ATOM 1524 N N . ILE A 1 197 ? -2.872 -6.327 56.678 1.00 69.38 197 ILE A N 1
ATOM 1525 C CA . ILE A 1 197 ? -3.737 -5.796 57.745 1.00 69.38 197 ILE A CA 1
ATOM 1526 C C . ILE A 1 197 ? -4.352 -6.939 58.572 1.00 69.38 197 ILE A C 1
ATOM 1528 O O . ILE A 1 197 ? -4.342 -6.870 59.794 1.00 69.38 197 ILE A O 1
ATOM 1532 N N . LYS A 1 198 ? -4.800 -8.028 57.932 1.00 63.91 198 LYS A N 1
ATOM 1533 C CA . LYS A 1 198 ? -5.397 -9.190 58.624 1.00 63.91 198 LYS A CA 1
ATOM 1534 C C . LYS A 1 198 ? -4.411 -10.082 59.389 1.00 63.91 198 LYS A C 1
ATOM 1536 O O . LYS A 1 198 ? -4.852 -10.888 60.192 1.00 63.91 198 LYS A O 1
ATOM 1541 N N . GLY A 1 199 ? -3.110 -9.996 59.113 1.00 56.16 199 GLY A N 1
ATOM 1542 C CA . GLY A 1 199 ? -2.075 -10.745 59.843 1.00 56.16 199 GLY A CA 1
ATOM 1543 C C . GLY A 1 199 ? -1.503 -9.999 61.053 1.00 56.16 199 GLY A C 1
ATOM 1544 O O . GLY A 1 199 ? -0.575 -10.502 61.678 1.00 56.16 199 GLY A O 1
ATOM 1545 N N . SER A 1 200 ? -2.006 -8.791 61.329 1.00 56.19 200 SER A N 1
ATOM 1546 C CA . SER A 1 200 ? -1.546 -7.902 62.407 1.00 56.19 200 SER A CA 1
ATOM 1547 C C . SER A 1 200 ? -2.523 -7.827 63.595 1.00 56.19 200 SER A C 1
ATOM 1549 O O . SER A 1 200 ? -2.242 -7.101 64.547 1.00 56.19 200 SER A O 1
ATOM 1551 N N . GLU A 1 201 ? -3.657 -8.532 63.515 1.00 46.44 201 GLU A N 1
ATOM 1552 C CA . GLU A 1 201 ? -4.675 -8.706 64.570 1.00 46.44 201 GLU A CA 1
ATOM 1553 C C . GLU A 1 201 ? -4.557 -10.103 65.190 1.00 46.44 201 GLU A C 1
ATOM 1555 O O . GLU A 1 201 ? -4.722 -10.207 66.426 1.00 46.44 201 GLU A O 1
#

Radius of gyration: 29.18 Å; Cα contacts (8 Å, |Δi|>4): 125; chains: 1; bounding box: 68×24×108 Å

InterPro domains:
  IPR015425 Formin, FH2 domain [PF02181] (1-170)
  IPR015425 Formin, FH2 domain [PS51444] (1-195)
  IPR042201 Formin, FH2 domain superfamily [G3DSA:1.20.58.2220] (1-198)
  IPR051144 Formin homology domain-containing protein [PTHR45733] (1-193)

Mean predicted aligned error: 5.62 Å